Protein 3LHR (pdb70)

Radius of gyration: 17.73 Å; Cα contacts (8 Å, |Δi|>4): 179; chains: 2; bounding box: 35×37×60 Å

Solvent-accessible surface area: 10664 Å² total; per-residue (Å²): 56,50,77,74,23,38,100,74,37,70,113,0,55,135,7,24,33,164,96,14,128,14,24,95,82,0,1,46,60,0,72,94,10,1,79,98,7,0,95,6,127,102,30,73,55,114,86,0,15,41,20,1,3,17,16,14,0,12,56,32,7,70,165,125,58,34,70,104,0,72,96,87,54,17,81,46,0,71,71,0,0,61,20,11,70,91,20,98,88,154,133,151,134,99,64,75,58,66,81,32,53,61,130,0,54,134,20,23,54,179,95,23,123,16,22,97,83,0,1,63,63,0,42,93,7,1,127,78,8,0,89,22,136,82,30,73,62,90,88,0,6,35,24,0,3,14,20,13,0,28,63,31,8,63,153,144,56,37,52,103,0,124,95,74,135,23,130,54,0,79,60,0,2,43,19,10,49,88,64,95,60,140,153,114,172

InterPro domains:
  IPR003309 SCAN domain [PF02023] (48-136)
  IPR003309 SCAN domain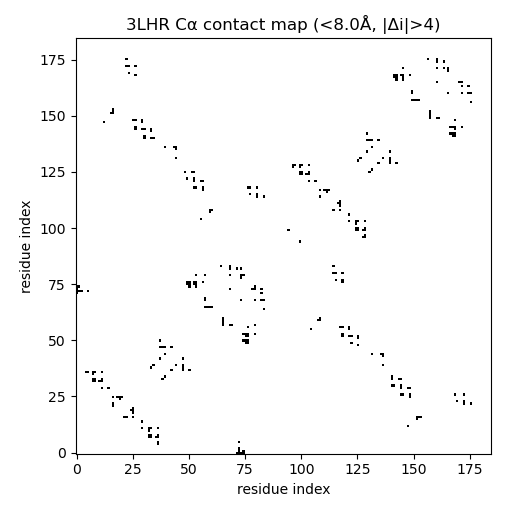 [PS50804] (52-134)
  IPR003309 SCAN domain [SM00431] (48-160)
  IPR003309 SCAN domain [cd07936] (48-130)
  IPR013087 Zinc finger C2H2-type [PF00096] (251-273)
  IPR013087 Zinc finger C2H2-type [PF00096] (281-301)
  IPR013087 Zinc finger C2H2-type [PF00096] (307-329)
  IPR013087 Zinc finger C2H2-type [PF00096] (335-357)
  IPR013087 Zinc finger C2H2-type [PS00028] (253-273)
  IPR013087 Zinc finger C2H2-type [PS00028] (281-301)
  IPR013087 Zinc finger C2H2-type [PS00028] (309-329)
  IPR013087 Zinc finger C2H2-type [PS00028] (337-357)
  IPR013087 Zinc finger C2H2-type [PS50157] (251-278)
  IPR013087 Zinc finger C2H2-type [PS50157] (279-306)
  IPR013087 Zinc finger C2H2-type [PS50157] (307-334)
  IPR013087 Zinc finger C2H2-type [PS50157] (335-362)
  IPR013087 Zinc finger C2H2-type [SM00355] (251-273)
  IPR013087 Zinc finger C2H2-type [SM00355] (279-301)
  IPR013087 Zinc finger C2H2-type [SM00355] (307-329)
  IPR013087 Zinc finger C2H2-type [SM00355] (335-357)

Foldseek 3Di:
DDLVLVVLVVVLVPDDPVVAPDDVVSVVVSVVSLCVNLVPVPDDPVLSVQQVVLVVVLVPDPDPLSVQLSVVPDSGDVRSVVSVVVVVVVVD/DDDQLVVLVCCLVVDDPVPDPDDVVSVVVSVVSVCVNQVPVPDDPVLSVFQVVVVVVLVPDPPVLSVVLVVVVDSGPVSSVVVVVVVVVVVVD

Organism: Homo sapiens (NCBI:txid9606)

GO terms:
  GO:0001228 DNA-binding transcription activator activity, RNA polymerase II-specific (F, IDA)
  GO:0045944 positive regulation of transcription by RNA polymerase II (P, IDA)
  GO:0043565 sequence-specific DNA binding (F, IDA)
  GO:0042802 identical protein binding (F, IPI)
  GO:0005515 protein binding (F, IPI)
  GO:0005654 nucleoplasm (C, IDA)
  GO:0045892 negative regulation of DNA-templated transcription (P, IDA)

Structure (mmCIF, N/CA/C/O backbone):
data_3LHR
#
_entry.id   3LHR
#
_cell.length_a   43.055
_cell.length_b   50.029
_cell.length_c   91.301
_cell.angle_alpha   90.000
_cell.angle_beta   90.000
_cell.angle_gamma   90.000
#
_symmetry.space_group_name_H-M   'P 21 21 21'
#
loop_
_entity.id
_entity.type
_entity.pdbx_description
1 polymer 'Zinc finger protein 24'
2 non-polymer 'MAGNESIUM ION'
3 non-polymer 'CHLORIDE ION'
4 non-polymer 'ETHYL MERCURY ION'
5 non-polymer DI(HYDROXYETHYL)ETHER
6 water water
#
loop_
_atom_site.group_PDB
_atom_site.id
_atom_site.type_symbol
_atom_site.label_atom_id
_atom_site.label_alt_id
_atom_site.label_comp_id
_atom_site.label_asym_id
_atom_site.label_entity_id
_atom_site.label_seq_id
_atom_site.pdbx_PDB_ins_code
_atom_site.Cartn_x
_atom_site.Cartn_y
_atom_site.Cartn_z
_atom_site.occupancy
_atom_site.B_iso_or_equiv
_atom_site.auth_seq_id
_atom_site.auth_comp_id
_atom_site.auth_asym_id
_atom_site.auth_atom_id
_atom_site.pdbx_PDB_model_num
ATOM 1 N N . GLY A 1 1 ? -0.405 33.765 31.423 1.00 46.04 1 GLY A N 1
ATOM 2 C CA . GLY A 1 1 ? -1.809 33.518 31.005 1.00 45.82 1 GLY A CA 1
ATOM 3 C C . GLY A 1 1 ? -2.097 32.036 30.843 1.00 44.88 1 GLY A C 1
ATOM 4 O O . GLY A 1 1 ? -1.455 31.199 31.476 1.00 45.83 1 GLY A O 1
ATOM 5 N N . SER A 1 2 ? -3.101 31.729 30.028 1.00 43.77 2 SER A N 1
ATOM 6 C CA . SER A 1 2 ? -3.598 30.361 29.784 1.00 42.08 2 SER A CA 1
ATOM 7 C C . SER A 1 2 ? -2.510 29.458 29.166 1.00 40.93 2 SER A C 1
ATOM 8 O O . SER A 1 2 ? -1.720 29.912 28.342 1.00 42.38 2 SER A O 1
ATOM 11 N N . PRO A 1 3 ? -2.460 28.189 29.566 1.00 39.22 3 PRO A N 1
ATOM 12 C CA . PRO A 1 3 ? -1.554 27.283 28.908 1.00 37.80 3 PRO A CA 1
ATOM 13 C C . PRO A 1 3 ? -2.067 26.804 27.541 1.00 36.11 3 PRO A C 1
ATOM 14 O O . PRO A 1 3 ? -1.296 26.223 26.773 1.00 33.74 3 PRO A O 1
ATOM 18 N N . ASP A 1 4 ? -3.336 27.065 27.229 1.00 33.68 4 ASP A N 1
ATOM 19 C CA . ASP A 1 4 ? -3.901 26.494 26.011 1.00 34.34 4 ASP A CA 1
ATOM 20 C C . ASP A 1 4 ? -3.386 27.062 24.658 1.00 33.43 4 ASP A C 1
ATOM 21 O O . ASP A 1 4 ? -3.247 26.272 23.681 1.00 35.56 4 ASP A O 1
ATOM 26 N N . PRO A 1 5 ? -3.168 28.407 24.546 1.00 33.22 5 PRO A N 1
ATOM 27 C CA . PRO A 1 5 ? -2.705 28.875 23.188 1.00 32.00 5 PRO A CA 1
ATOM 28 C C . PRO A 1 5 ? -1.407 28.226 22.749 1.00 32.52 5 PRO A C 1
ATOM 29 O O . PRO A 1 5 ? -1.263 27.911 21.589 1.00 33.74 5 PRO A O 1
ATOM 33 N N . GLU A 1 6 ? -0.464 27.998 23.671 1.00 31.17 6 GLU A N 1
ATOM 34 C CA . GLU A 1 6 ? 0.731 27.274 23.309 1.00 30.33 6 GLU A CA 1
ATOM 35 C C . GLU A 1 6 ? 0.423 25.904 22.689 1.00 30.13 6 GLU A C 1
ATOM 36 O O . GLU A 1 6 ? 1.094 25.466 21.752 1.00 29.71 6 GLU A O 1
ATOM 42 N N . ILE A 1 7 ? -0.585 25.206 23.221 1.00 28.79 7 ILE A N 1
ATOM 43 C CA . ILE A 1 7 ? -1.031 23.956 22.599 1.00 27.50 7 ILE A CA 1
ATOM 44 C C . ILE A 1 7 ? -1.416 24.095 21.108 1.00 25.27 7 ILE A C 1
ATOM 45 O O . ILE A 1 7 ? -1.028 23.285 20.298 1.00 23.84 7 ILE A O 1
ATOM 50 N N . PHE A 1 8 ? -2.247 25.062 20.791 1.00 24.11 8 PHE A N 1
ATOM 51 C CA . PHE A 1 8 ? -2.764 25.160 19.458 1.00 23.93 8 PHE A CA 1
ATOM 52 C C . PHE A 1 8 ? -1.657 25.641 18.512 1.00 23.17 8 PHE A C 1
ATOM 53 O O . PHE A 1 8 ? -1.602 25.254 17.338 1.00 22.55 8 PHE A O 1
ATOM 61 N N . ARG A 1 9 ? -0.805 26.516 19.040 1.00 22.09 9 ARG A N 1
ATOM 62 C CA . ARG A 1 9 ? 0.290 26.989 18.219 1.00 21.11 9 ARG A CA 1
ATOM 63 C C . ARG A 1 9 ? 1.180 25.805 17.913 1.00 19.98 9 ARG A C 1
ATOM 64 O O . ARG A 1 9 ? 1.641 25.676 16.772 1.00 18.47 9 ARG A O 1
ATOM 72 N N . GLN A 1 10 ? 1.486 24.957 18.904 1.00 20.65 10 GLN A N 1
ATOM 73 C CA . GLN A 1 10 ? 2.456 23.840 18.654 1.00 22.55 10 GLN A CA 1
ATOM 74 C C . GLN A 1 10 ? 1.813 22.857 17.657 1.00 20.98 10 GLN A C 1
ATOM 75 O O . GLN A 1 10 ? 2.472 22.323 16.777 1.00 20.86 10 GLN A O 1
ATOM 81 N N . ARG A 1 11 ? 0.493 22.687 17.744 1.00 23.03 11 ARG A N 1
ATOM 82 C CA . ARG A 1 11 ? -0.200 21.824 16.782 0.50 19.84 11 ARG A CA 1
ATOM 83 C C . ARG A 1 11 ? -0.122 22.377 15.317 1.00 20.94 11 ARG A C 1
ATOM 84 O O . ARG A 1 11 ? 0.155 21.613 14.350 1.00 20.11 11 ARG A O 1
ATOM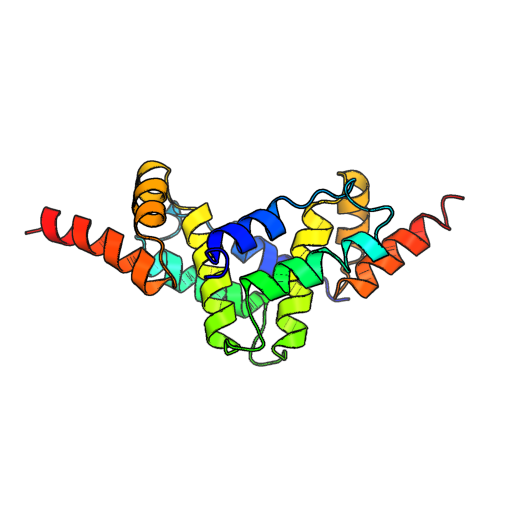 92 N N . PHE A 1 12 ? -0.312 23.686 15.182 1.00 18.08 12 PHE A N 1
ATOM 93 C CA . PHE A 1 12 ? -0.108 24.359 13.893 1.00 20.59 12 PHE A CA 1
ATOM 94 C C . PHE A 1 12 ? 1.318 24.138 13.371 1.00 21.04 12 PHE A C 1
ATOM 95 O O . PHE A 1 12 ? 1.516 23.841 12.203 1.00 23.30 12 PHE A O 1
ATOM 103 N N . ARG A 1 13 ? 2.341 24.351 14.190 1.00 20.31 13 ARG A N 1
ATOM 104 C CA . ARG A 1 13 ? 3.708 24.167 13.771 1.00 21.32 13 ARG A CA 1
ATOM 105 C C . ARG A 1 13 ? 4.191 22.695 13.554 1.00 23.28 13 ARG A C 1
ATOM 106 O O . ARG A 1 13 ? 5.113 22.436 12.730 1.00 24.92 13 ARG A O 1
ATOM 114 N N . GLN A 1 14 ? 3.531 21.738 14.186 1.00 24.27 14 GLN A N 1
ATOM 115 C CA . GLN A 1 14 ? 3.928 20.328 14.158 1.00 24.61 14 GLN A CA 1
ATOM 116 C C . GLN A 1 14 ? 3.185 19.464 13.137 1.00 25.28 14 GLN A C 1
ATOM 117 O O . GLN A 1 14 ? 3.613 18.339 12.817 1.00 24.02 14 GLN A O 1
ATOM 123 N N . PHE A 1 15 ? 2.088 19.995 12.631 1.00 24.90 15 PHE A N 1
ATOM 124 C CA . PHE A 1 15 ? 1.398 19.383 11.541 1.00 26.94 15 PHE A CA 1
ATOM 125 C C . PHE A 1 15 ? 2.375 19.091 10.370 1.00 28.05 15 PHE A C 1
ATOM 126 O O . PHE A 1 15 ? 3.225 19.940 10.006 1.00 28.86 15 PHE A O 1
ATOM 134 N N . GLY A 1 16 ? 2.336 17.850 9.880 1.00 28.17 16 GLY A N 1
ATOM 135 C CA . GLY A 1 16 ? 3.266 17.376 8.855 1.00 28.70 16 GLY A CA 1
ATOM 136 C C . GLY A 1 16 ? 2.573 17.226 7.512 1.00 26.74 16 GLY A C 1
ATOM 137 O O . GLY A 1 16 ? 1.379 16.900 7.451 1.00 27.18 16 GLY A O 1
ATOM 138 N N . TYR A 1 17 ? 3.320 17.470 6.438 1.00 26.79 17 TYR A N 1
ATOM 139 C CA . TYR A 1 17 ? 2.792 17.265 5.076 1.00 28.12 17 TYR A CA 1
ATOM 140 C C . TYR A 1 17 ? 2.187 15.857 4.861 1.00 28.97 17 TYR A C 1
ATOM 141 O O . TYR A 1 17 ? 1.184 15.715 4.127 1.00 27.77 17 TYR A O 1
ATOM 150 N N . GLN A 1 18 ? 2.744 14.839 5.525 1.00 29.69 18 GLN A N 1
ATOM 151 C CA . GLN A 1 18 ? 2.241 13.469 5.302 1.00 34.93 18 GLN A CA 1
ATOM 152 C C . GLN A 1 18 ? 0.951 13.147 6.062 1.00 35.32 18 GLN A C 1
ATOM 153 O O . GLN A 1 18 ? 0.343 12.101 5.821 1.00 34.94 18 GLN A O 1
ATOM 159 N N . ASP A 1 19 ? 0.504 14.096 6.897 1.00 34.96 19 ASP A N 1
ATOM 160 C CA . ASP A 1 19 ? -0.728 13.956 7.664 1.00 33.96 19 ASP A CA 1
ATOM 161 C C . ASP A 1 19 ? -1.978 14.271 6.884 1.00 34.37 19 ASP A C 1
ATOM 162 O O . ASP A 1 19 ? -3.082 14.074 7.420 1.00 35.52 19 ASP A O 1
ATOM 167 N N . SER A 1 20 ? -1.829 14.749 5.643 1.00 32.02 20 SER A N 1
ATOM 168 C CA . SER A 1 20 ? -2.934 15.071 4.733 1.00 31.66 20 SER A CA 1
ATOM 169 C C . SER A 1 20 ? -2.762 14.259 3.480 1.00 30.93 20 SER A C 1
ATOM 170 O O . SER A 1 20 ? -1.623 13.841 3.179 1.00 29.60 20 SER A O 1
ATOM 173 N N . PRO A 1 21 ? -3.871 14.025 2.744 1.00 31.48 21 PRO A N 1
ATOM 174 C CA . PRO A 1 21 ? -3.656 13.161 1.594 1.00 31.34 21 PRO A CA 1
ATOM 175 C C . PRO A 1 21 ? -3.087 13.977 0.414 1.00 31.09 21 PRO A C 1
ATOM 176 O O . PRO A 1 21 ? -2.808 13.415 -0.625 1.00 31.23 21 PRO A O 1
ATOM 180 N N . GLY A 1 22 ? -2.802 15.265 0.617 1.00 27.81 22 GLY A N 1
ATOM 181 C CA . GLY A 1 22 ? -2.449 16.117 -0.562 1.00 25.55 22 GLY A CA 1
ATOM 182 C C . GLY A 1 22 ? -2.398 17.583 -0.163 1.00 23.79 22 GLY A C 1
ATOM 183 O O . GLY A 1 22 ? -2.758 17.940 0.979 1.00 23.09 22 GLY A O 1
ATOM 184 N N . PRO A 1 23 ? -1.876 18.413 -1.072 1.00 24.02 23 PRO A N 1
ATOM 185 C CA . PRO A 1 23 ? -1.545 19.807 -0.749 1.00 22.43 23 PRO A CA 1
ATOM 186 C C . PRO A 1 23 ? -2.751 20.647 -0.438 1.00 21.80 23 PRO A C 1
ATOM 187 O O . PRO A 1 23 ? -2.686 21.413 0.495 1.00 21.40 23 PRO A O 1
ATOM 191 N N . ARG A 1 24 ? -3.852 20.514 -1.198 1.00 21.49 24 ARG A N 1
ATOM 192 C CA . ARG A 1 24 ? -5.069 21.265 -0.917 1.00 21.69 24 ARG A CA 1
ATOM 193 C C . ARG A 1 24 ? -5.600 20.992 0.501 1.00 21.85 24 ARG A C 1
ATOM 194 O O . ARG A 1 24 ? -5.945 21.924 1.227 1.00 18.81 24 ARG A O 1
ATOM 202 N N . GLU A 1 25 ? -5.558 19.723 0.894 1.00 20.37 25 GLU A N 1
ATOM 203 C CA . GLU A 1 25 ? -6.101 19.332 2.195 1.00 22.63 25 GLU A CA 1
ATOM 204 C C . GLU A 1 25 ? -5.101 19.802 3.261 1.00 20.41 25 GLU A C 1
ATOM 205 O O . GLU A 1 25 ? -5.529 20.231 4.364 1.00 22.51 25 GLU A O 1
ATOM 211 N N . ALA A 1 26 ? -3.817 19.702 2.955 1.00 18.93 26 ALA A N 1
ATOM 212 C CA . ALA A 1 26 ? -2.795 20.188 3.935 1.00 20.21 26 ALA A CA 1
ATOM 213 C C . ALA A 1 26 ? -2.995 21.647 4.261 1.00 19.85 26 ALA A C 1
ATOM 214 O O . ALA A 1 26 ? -2.921 22.054 5.452 1.00 19.15 26 ALA A O 1
ATOM 216 N N . VAL A 1 27 ? -3.161 22.493 3.228 1.00 20.05 27 VAL A N 1
ATOM 217 C CA . VAL A 1 27 ? -3.326 23.913 3.476 1.00 19.38 27 VAL A CA 1
ATOM 218 C C . VAL A 1 27 ? -4.680 24.229 4.178 1.00 19.33 27 VAL A C 1
ATOM 219 O O . VAL A 1 27 ? -4.758 25.121 5.072 1.00 18.54 27 VAL A O 1
ATOM 223 N N . SER A 1 28 ? -5.722 23.490 3.790 1.00 20.27 28 SER A N 1
ATOM 224 C CA . SER A 1 28 ? -7.039 23.565 4.464 1.00 21.18 28 SER A CA 1
ATOM 225 C C . SER A 1 28 ? -6.911 23.284 5.957 1.00 20.93 28 SER A C 1
ATOM 226 O O . SER A 1 28 ? -7.441 24.023 6.797 1.00 17.85 28 SER A O 1
ATOM 229 N N . GLN A 1 29 ? -6.179 22.225 6.280 1.00 21.79 29 GLN A N 1
ATOM 230 C CA . GLN A 1 29 ? -6.041 21.862 7.708 1.00 21.34 29 GLN A CA 1
ATOM 231 C C . GLN A 1 29 ? -5.202 22.958 8.394 1.00 20.51 29 GLN A C 1
ATOM 232 O O . GLN A 1 29 ? -5.527 23.391 9.510 1.00 21.11 29 GLN A O 1
ATOM 238 N N . LEU A 1 30 ? -4.114 23.390 7.763 1.00 20.35 30 LEU A N 1
ATOM 239 C CA . LEU A 1 30 ? -3.302 24.525 8.337 1.00 19.81 30 LEU A CA 1
ATOM 240 C C . LEU A 1 30 ? -4.149 25.765 8.666 1.00 20.37 30 LEU A C 1
ATOM 241 O O . LEU A 1 30 ? -3.949 26.352 9.720 1.00 19.35 30 LEU A O 1
ATOM 246 N N . ARG A 1 31 ? -5.043 26.192 7.756 1.00 19.07 31 ARG A N 1
ATOM 247 C CA . ARG A 1 31 ? -5.920 27.319 7.995 1.00 21.48 31 ARG A CA 1
ATOM 248 C C . ARG A 1 31 ? -6.689 27.106 9.310 1.00 22.29 31 ARG A C 1
ATOM 249 O O . ARG A 1 31 ? -6.819 28.014 10.094 1.00 22.46 31 ARG A O 1
ATOM 257 N N . GLU A 1 32 ? -7.180 25.888 9.502 1.00 25.56 32 GLU A N 1
ATOM 258 C CA . GLU A 1 32 ? -8.054 25.620 10.690 1.00 25.66 32 GLU A CA 1
ATOM 259 C C . GLU A 1 32 ? -7.237 25.651 11.959 1.00 23.88 32 GLU A C 1
ATOM 260 O O . GLU A 1 32 ? -7.667 26.175 12.981 1.00 24.32 32 GLU A O 1
ATOM 266 N N . LEU A 1 33 ? -6.051 25.065 11.906 1.00 21.85 33 LEU A N 1
ATOM 267 C CA . LEU A 1 33 ? -5.177 25.059 13.118 1.00 23.30 33 LEU A CA 1
ATOM 268 C C . LEU A 1 33 ? -4.697 26.464 13.381 1.00 23.06 33 LEU A C 1
ATOM 269 O O . LEU A 1 33 ? -4.550 26.886 14.549 1.00 23.74 33 LEU A O 1
ATOM 274 N N . CYS A 1 34 ? -4.368 27.183 12.296 1.00 20.86 34 CYS A N 1
ATOM 275 C CA . CYS A 1 34 ? -3.994 28.577 12.463 1.00 22.87 34 CYS A CA 1
ATOM 276 C C . CYS A 1 34 ? -5.113 29.360 13.180 1.00 22.41 34 CYS A C 1
ATOM 277 O O . CYS A 1 34 ? -4.851 30.109 14.130 1.00 23.61 34 CYS A O 1
ATOM 280 N N . ARG A 1 35 ? -6.341 29.228 12.702 1.00 22.09 35 ARG A N 1
ATOM 281 C CA . ARG A 1 35 ? -7.449 29.923 13.343 1.00 25.45 35 ARG A CA 1
ATOM 282 C C . ARG A 1 35 ? -7.638 29.516 14.829 1.00 24.41 35 ARG A C 1
ATOM 283 O O . ARG A 1 35 ? -8.002 30.310 15.586 1.00 25.71 35 ARG A O 1
ATOM 291 N N . LEU A 1 36 ? -7.378 28.279 15.187 1.00 25.25 36 LEU A N 1
ATOM 292 C CA . LEU A 1 36 ? -7.522 27.793 16.606 1.00 25.02 36 LEU A CA 1
ATOM 293 C C . LEU A 1 36 ? -6.523 28.467 17.552 1.00 25.70 36 LEU A C 1
ATOM 294 O O . LEU A 1 36 ? -6.769 28.597 18.769 1.00 25.06 36 LEU A O 1
ATOM 299 N N . TRP A 1 37 ? -5.349 28.816 17.014 1.00 22.05 37 TRP A N 1
ATOM 300 C CA . TRP A 1 37 ? -4.299 29.485 17.715 1.00 22.90 37 TRP A CA 1
ATOM 301 C C . TRP A 1 37 ? -4.558 30.963 17.753 1.00 23.55 37 TRP A C 1
ATOM 302 O O . TRP A 1 37 ? -4.609 31.568 18.896 1.00 22.89 37 TRP A O 1
ATOM 313 N N . LEU A 1 38 ? -4.726 31.601 16.565 1.00 23.77 38 LEU A N 1
ATOM 314 C CA . LEU A 1 38 ? -4.704 33.053 16.492 1.00 24.16 38 LEU A CA 1
ATOM 315 C C . LEU A 1 38 ? -6.093 33.671 16.855 1.00 28.01 38 LEU A C 1
ATOM 316 O O . LEU A 1 38 ? -6.166 34.855 17.206 1.00 27.37 38 LEU A O 1
ATOM 321 N N . ARG A 1 39 ? -7.129 32.819 16.808 1.00 29.11 39 ARG A N 1
ATOM 322 C CA . ARG A 1 39 ? -8.511 33.146 17.195 1.00 31.82 39 ARG A CA 1
ATOM 323 C C . ARG A 1 39 ? -8.995 34.504 16.678 1.00 32.76 39 ARG A C 1
ATOM 324 O O . ARG A 1 39 ? -9.227 35.429 17.485 1.00 34.05 39 ARG A O 1
ATOM 332 N N . PRO A 1 40 ? -9.106 34.654 15.335 1.00 32.94 40 PRO A N 1
ATOM 333 C CA . PRO A 1 40 ? -9.466 35.926 14.745 1.00 35.26 40 PRO A CA 1
ATOM 334 C C . PRO A 1 40 ? -10.892 36.392 15.113 1.00 36.88 40 PRO A C 1
ATOM 335 O O . PRO A 1 40 ? -11.146 37.590 15.105 1.00 37.53 40 PRO A O 1
ATOM 339 N N . GLU A 1 41 ? -11.774 35.464 15.484 1.00 39.23 41 GLU A N 1
ATOM 340 C CA . GLU A 1 41 ? -13.161 35.811 15.925 1.00 41.28 41 GLU A CA 1
ATOM 341 C C . GLU A 1 41 ? -13.146 36.622 17.242 1.00 41.70 41 GLU A C 1
ATOM 342 O O . GLU A 1 41 ? -14.104 37.349 17.562 1.00 42.29 41 GLU A O 1
ATOM 348 N N . THR A 1 42 ? -12.091 36.443 18.032 1.00 41.36 42 THR A N 1
ATOM 349 C CA . THR A 1 42 ? -11.974 37.148 19.314 1.00 41.85 42 THR A CA 1
ATOM 350 C C . THR A 1 42 ? -10.804 38.134 19.437 1.00 39.97 42 THR A C 1
ATOM 351 O O . THR A 1 42 ? -10.792 38.964 20.354 1.00 40.40 42 THR A O 1
ATOM 355 N N . HIS A 1 43 ? -9.827 38.086 18.532 1.00 37.86 43 HIS A N 1
ATOM 356 C CA . HIS A 1 43 ? -8.708 39.010 18.598 1.00 36.12 43 HIS A CA 1
ATOM 357 C C . HIS A 1 43 ? -8.749 39.992 17.514 1.00 37.09 43 HIS A C 1
ATOM 358 O O . HIS A 1 43 ? -9.158 39.642 16.390 1.00 38.75 43 HIS A O 1
ATOM 365 N N . THR A 1 44 ? -8.215 41.187 17.787 1.00 36.08 44 THR A N 1
ATOM 366 C CA . THR A 1 44 ? -8.056 42.222 16.769 1.00 35.47 44 THR A CA 1
ATOM 367 C C . THR A 1 44 ? -6.824 41.936 15.905 1.00 36.69 44 THR A C 1
ATOM 368 O O . THR A 1 44 ? -6.046 41.045 16.243 1.00 34.97 44 THR A O 1
ATOM 372 N N . LYS A 1 45 ? -6.658 42.672 14.803 1.00 34.77 45 LYS A N 1
ATOM 373 C CA . LYS A 1 45 ? -5.474 42.600 13.968 1.00 35.14 45 LYS A CA 1
ATOM 374 C C . LYS A 1 45 ? -4.191 42.790 14.776 1.00 35.69 45 LYS A C 1
ATOM 375 O O . LYS A 1 45 ? -3.174 42.056 14.606 1.00 32.79 45 LYS A O 1
ATOM 381 N N . GLU A 1 46 ? -4.240 43.800 15.633 1.00 34.86 46 GLU A N 1
ATOM 382 C CA . GLU A 1 46 ? -3.110 44.180 16.462 1.00 35.12 46 GLU A CA 1
ATOM 383 C C . GLU A 1 46 ? -2.755 43.051 17.463 1.00 33.72 46 GLU A C 1
ATOM 384 O O . GLU A 1 46 ? -1.599 42.710 17.655 1.00 31.98 46 GLU A O 1
ATOM 390 N N . GLN A 1 47 ? -3.771 42.464 18.082 1.00 32.10 47 GLN A N 1
ATOM 391 C CA . GLN A 1 47 ? -3.583 41.343 18.986 1.00 32.73 47 GLN A CA 1
ATOM 392 C C . GLN A 1 47 ? -2.994 40.089 18.297 1.00 30.05 47 GLN A C 1
ATOM 393 O O . GLN A 1 47 ? -2.146 39.397 18.873 1.00 28.31 47 GLN A O 1
ATOM 399 N N . ILE A 1 48 ? -3.461 39.812 17.084 1.00 28.97 48 ILE A N 1
ATOM 400 C CA . ILE A 1 48 ? -2.931 38.678 16.236 1.00 26.77 48 ILE A CA 1
ATOM 401 C C . ILE A 1 48 ? -1.419 38.887 15.948 1.00 26.86 48 ILE A C 1
ATOM 402 O O . ILE A 1 48 ? -0.574 37.992 16.093 1.00 25.14 48 ILE A O 1
ATOM 407 N N . LEU A 1 49 ? -1.077 40.070 15.522 1.00 25.34 49 LEU A N 1
ATOM 408 C CA . LEU A 1 49 ? 0.343 40.350 15.283 1.00 26.24 49 LEU A CA 1
ATOM 409 C C . LEU A 1 49 ? 1.227 40.276 16.538 1.00 24.73 49 LEU A C 1
ATOM 410 O O . LEU A 1 49 ? 2.412 39.897 16.449 1.00 22.24 49 LEU A O 1
ATOM 415 N N . GLU A 1 50 ? 0.690 40.668 17.684 1.00 24.31 50 GLU A N 1
ATOM 416 C CA . GLU A 1 50 ? 1.443 40.459 18.940 1.00 24.09 50 GLU A CA 1
ATOM 417 C C . GLU A 1 50 ? 1.695 38.957 19.178 1.00 22.46 50 GLU A C 1
ATOM 418 O O . GLU A 1 50 ? 2.764 38.605 19.691 1.00 23.05 50 GLU A O 1
ATOM 424 N N . LEU A 1 51 ? 0.749 38.086 18.817 1.00 21.31 51 LEU A N 1
ATOM 425 C CA . LEU A 1 51 ? 0.972 36.650 19.026 1.00 20.49 51 LEU A CA 1
ATOM 426 C C . LEU A 1 51 ? 2.021 36.149 18.047 1.00 21.12 51 LEU A C 1
ATOM 427 O O . LEU A 1 51 ? 2.857 35.318 18.420 1.00 19.54 51 LEU A O 1
ATOM 432 N N . VAL A 1 52 ? 2.005 36.680 16.812 1.00 19.62 52 VAL A N 1
ATOM 433 C CA . VAL A 1 52 ? 3.106 36.308 15.843 1.00 19.70 52 VAL A CA 1
ATOM 434 C C . VAL A 1 52 ? 4.509 36.761 16.297 1.00 19.46 52 VAL A C 1
ATOM 435 O O . VAL A 1 52 ? 5.496 36.008 16.203 1.00 18.77 52 VAL A O 1
ATOM 439 N N . VAL A 1 53 ? 4.601 37.988 16.777 1.00 18.03 53 VAL A N 1
ATOM 440 C CA . VAL A 1 53 ? 5.852 38.517 17.381 1.00 18.58 53 VAL A CA 1
ATOM 441 C C . VAL A 1 53 ? 6.311 37.696 18.611 1.00 18.37 53 VAL A C 1
ATOM 442 O O . VAL A 1 53 ? 7.482 37.286 18.722 1.00 18.12 53 VAL A O 1
ATOM 446 N N . LEU A 1 54 ? 5.356 37.366 19.455 1.00 20.10 54 LEU A N 1
ATOM 447 C CA . LEU A 1 54 ? 5.655 36.630 20.682 1.00 20.32 54 LEU A CA 1
ATOM 448 C C . LEU A 1 54 ? 6.279 35.277 20.319 1.00 19.29 54 LEU A C 1
ATOM 449 O O . LEU A 1 54 ? 7.320 34.885 20.855 1.00 18.57 54 LEU A O 1
ATOM 454 N N . GLU A 1 55 ? 5.658 34.567 19.369 1.00 19.67 55 GLU A N 1
ATOM 455 C CA . GLU A 1 55 ? 6.186 33.270 18.975 1.00 20.49 55 GLU A CA 1
ATOM 456 C C . GLU A 1 55 ? 7.651 33.382 18.506 1.00 20.11 55 GLU A C 1
ATOM 457 O O . GLU A 1 55 ? 8.505 32.515 18.861 1.00 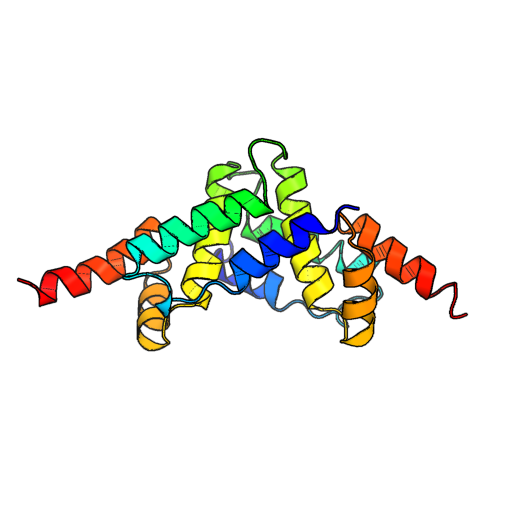20.49 55 GLU A O 1
ATOM 463 N N . GLN A 1 56 ? 7.958 34.424 17.729 1.00 21.03 56 GLN A N 1
ATOM 464 C CA . GLN A 1 56 ? 9.323 34.538 17.194 1.00 19.52 56 GLN A CA 1
ATOM 465 C C . GLN A 1 56 ? 10.281 34.941 18.324 1.00 20.05 56 GLN A C 1
ATOM 466 O O . GLN A 1 56 ? 11.383 34.419 18.425 1.00 20.60 56 GLN A O 1
ATOM 472 N N . PHE A 1 57 ? 9.822 35.804 19.211 1.00 20.50 57 PHE A N 1
ATOM 473 C CA . PHE A 1 57 ? 10.688 36.212 20.343 1.00 20.59 57 PHE A CA 1
ATOM 474 C C . PHE A 1 57 ? 11.078 34.988 21.175 1.00 21.93 57 PHE A C 1
ATOM 475 O O . PHE A 1 57 ? 12.249 34.855 21.534 1.00 20.98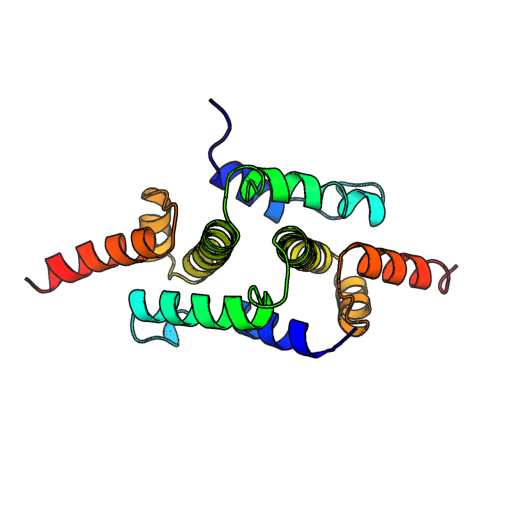 57 PHE A O 1
ATOM 483 N N . VAL A 1 58 ? 10.117 34.101 21.494 1.00 21.08 58 VAL A N 1
ATOM 484 C CA . VAL A 1 58 ? 10.423 32.949 22.313 1.00 22.13 58 VAL A CA 1
ATOM 485 C C . VAL A 1 58 ? 11.308 31.996 21.511 1.00 24.42 58 VAL A C 1
ATOM 486 O O . VAL A 1 58 ? 12.266 31.391 22.041 1.00 22.51 58 VAL A O 1
ATOM 490 N N . ALA A 1 59 ? 11.051 31.908 20.205 1.00 23.34 59 ALA A N 1
ATOM 491 C CA . ALA A 1 59 ? 11.855 31.035 19.381 1.00 23.68 59 ALA A CA 1
ATOM 492 C C . ALA A 1 59 ? 13.330 31.418 19.357 1.00 24.56 59 ALA A C 1
ATOM 493 O O . ALA A 1 59 ? 14.170 30.533 19.170 1.00 23.94 59 ALA A O 1
ATOM 495 N N . ILE A 1 60 ? 13.661 32.699 19.524 1.00 23.36 60 ILE A N 1
ATOM 496 C CA . ILE A 1 60 ? 15.054 33.095 19.476 1.00 24.30 60 ILE A CA 1
ATOM 497 C C . ILE A 1 60 ? 15.801 33.118 20.830 1.00 23.41 60 ILE A C 1
ATOM 498 O O . ILE A 1 60 ? 16.988 33.397 20.867 1.00 21.99 60 ILE A O 1
ATOM 503 N N . LEU A 1 61 ? 15.098 32.832 21.916 1.00 23.93 61 LEU A N 1
ATOM 504 C CA . LEU A 1 61 ? 15.762 32.795 23.215 1.00 22.87 61 LEU A CA 1
ATOM 505 C C . LEU A 1 61 ? 16.703 31.614 23.272 1.00 25.58 61 LEU A C 1
ATOM 506 O O . LEU A 1 61 ? 16.392 30.557 22.714 1.00 23.31 61 LEU A O 1
ATOM 511 N N . PRO A 1 62 ? 17.841 31.798 23.954 1.00 26.56 62 PRO A N 1
ATOM 512 C CA . PRO A 1 62 ? 18.591 30.597 24.282 1.00 28.35 62 PRO A CA 1
ATOM 513 C C . PRO A 1 62 ? 17.786 29.558 25.097 1.00 28.45 62 PRO A C 1
ATOM 514 O O . PRO A 1 62 ? 16.799 29.895 25.804 1.00 25.15 62 PRO A O 1
ATOM 518 N N . LYS A 1 63 ? 18.227 28.289 24.985 1.00 29.05 63 LYS A N 1
ATOM 519 C CA . LYS A 1 63 ? 17.478 27.100 25.404 1.00 29.43 63 LYS A CA 1
ATOM 520 C C . LYS A 1 63 ? 16.794 27.163 26.788 1.00 28.61 63 LYS A C 1
ATOM 521 O O . LYS A 1 63 ? 15.574 26.931 26.901 1.00 28.88 63 LYS A O 1
ATOM 527 N N . GLU A 1 64 ? 17.545 27.464 27.847 1.00 28.43 64 GLU A N 1
ATOM 528 C CA . GLU A 1 64 ? 16.897 27.481 29.165 1.00 27.97 64 GLU A CA 1
ATOM 529 C C . GLU A 1 64 ? 15.964 28.677 29.389 1.00 26.48 64 GLU A C 1
ATOM 530 O O . GLU A 1 64 ? 14.955 28.550 30.065 1.00 26.25 64 GLU A O 1
ATOM 536 N N . LEU A 1 65 ? 16.339 29.865 28.899 1.00 26.02 65 LEU A N 1
ATOM 537 C CA . LEU A 1 65 ? 15.446 31.034 28.994 1.00 23.97 65 LEU A CA 1
ATOM 538 C C . LEU A 1 65 ? 14.175 30.733 28.211 1.00 24.22 65 LEU A C 1
ATOM 539 O O . LEU A 1 65 ? 13.031 31.084 28.634 1.00 24.51 65 LEU A O 1
ATOM 544 N N . GLN A 1 66 ? 14.340 30.069 27.066 1.00 23.66 66 GLN A N 1
ATOM 545 C CA . GLN A 1 66 ? 13.194 29.716 26.266 1.00 25.13 66 GLN A CA 1
ATOM 546 C C . GLN A 1 66 ? 12.217 28.837 27.072 1.00 25.46 66 GLN A C 1
ATOM 547 O O . GLN A 1 66 ? 10.963 29.099 27.123 1.00 24.91 66 GLN A O 1
ATOM 553 N N . THR A 1 67 ? 12.765 27.796 27.709 1.00 25.38 67 THR A N 1
ATOM 554 C CA . THR A 1 67 ? 11.914 26.929 28.565 1.00 27.24 67 THR A CA 1
ATOM 555 C C . THR A 1 67 ? 11.279 27.699 29.704 1.00 24.38 67 THR A C 1
ATOM 556 O O . THR A 1 67 ? 10.086 27.601 29.966 1.00 24.70 67 THR A O 1
ATOM 560 N N . TRP A 1 68 ? 12.084 28.532 30.339 1.00 24.15 68 TRP A N 1
ATOM 561 C CA . TRP A 1 68 ? 11.591 29.390 31.486 1.00 23.48 68 TRP A CA 1
ATOM 562 C C . TRP A 1 68 ? 10.349 30.217 31.069 1.00 23.81 68 TRP A C 1
ATOM 563 O O . TRP A 1 68 ? 9.271 30.163 31.698 1.00 22.56 68 TRP A O 1
ATOM 574 N N . VAL A 1 69 ? 10.494 30.951 29.953 1.00 22.73 69 VAL A N 1
ATOM 575 C CA . VAL A 1 69 ? 9.447 31.888 29.469 1.00 22.05 69 VAL A CA 1
ATOM 576 C C . VAL A 1 69 ? 8.261 31.073 29.041 1.00 25.32 69 VAL A C 1
ATOM 577 O O . VAL A 1 69 ? 7.122 31.407 29.345 1.00 23.85 69 VAL A O 1
ATOM 581 N N . ARG A 1 70 ? 8.522 29.997 28.281 1.00 27.33 70 ARG A N 1
ATOM 582 C CA . ARG A 1 70 ? 7.416 29.129 27.846 1.00 32.34 70 ARG A CA 1
ATOM 583 C C . ARG A 1 70 ? 6.531 28.726 28.977 1.00 32.56 70 ARG A C 1
ATOM 584 O O . ARG A 1 70 ? 5.317 28.884 28.883 1.00 35.20 70 ARG A O 1
ATOM 592 N N . ASP A 1 71 ? 7.154 28.302 30.060 1.00 33.90 71 ASP A N 1
ATOM 593 C CA . ASP A 1 71 ? 6.461 27.769 31.243 1.00 36.14 71 ASP A CA 1
ATOM 594 C C . ASP A 1 71 ? 5.679 28.802 32.015 1.00 35.99 71 ASP A C 1
ATOM 595 O O . ASP A 1 71 ? 4.851 28.433 32.822 1.00 37.75 71 ASP A O 1
ATOM 600 N N . HIS A 1 72 ? 5.920 30.089 31.754 1.00 35.12 72 HIS A N 1
ATOM 601 C CA . HIS A 1 72 ? 5.123 31.185 32.318 1.00 33.51 72 HIS A CA 1
ATOM 602 C C . HIS A 1 72 ? 3.984 31.614 31.410 1.00 33.85 72 HIS A C 1
ATOM 603 O O . HIS A 1 72 ? 3.223 32.521 31.756 1.00 32.66 72 HIS A O 1
ATOM 610 N N . HIS A 1 73 ? 3.867 30.981 30.241 1.00 33.82 73 HIS A N 1
ATOM 611 C CA . HIS A 1 73 ? 2.731 31.268 29.286 1.00 33.75 73 HIS A CA 1
ATOM 612 C C . HIS A 1 73 ? 2.343 32.707 29.106 1.00 33.10 73 HIS A C 1
ATOM 613 O O . HIS A 1 73 ? 1.150 33.044 29.264 1.00 33.53 73 HIS A O 1
ATOM 620 N N . PRO A 1 74 ? 3.321 33.583 28.753 1.00 30.70 74 PRO A N 1
ATOM 621 C CA . PRO A 1 74 ? 2.992 34.957 28.426 1.00 31.10 74 PRO A CA 1
ATOM 622 C C . PRO A 1 74 ? 2.001 35.070 27.254 1.00 30.19 74 PRO A C 1
ATOM 623 O O . PRO A 1 74 ? 1.936 34.207 26.351 1.00 28.69 74 PRO A O 1
ATOM 627 N N . GLU A 1 75 ? 1.175 36.092 27.298 1.00 30.59 75 GLU A N 1
ATOM 628 C CA . GLU A 1 75 ? 0.120 36.230 26.296 1.00 32.32 75 GLU A CA 1
ATOM 629 C C . GLU A 1 75 ? 0.542 37.205 25.187 1.00 31.99 75 GLU A C 1
ATOM 630 O O . GLU A 1 75 ? -0.105 37.325 24.129 1.00 32.75 75 GLU A O 1
ATOM 636 N N . ASN A 1 76 ? 1.623 37.933 25.434 1.00 30.57 76 ASN A N 1
ATOM 637 C CA . ASN A 1 76 ? 2.161 38.858 24.465 1.00 29.86 76 ASN A CA 1
ATOM 638 C C . ASN A 1 76 ? 3.622 39.084 24.759 1.00 29.70 76 ASN A C 1
ATOM 639 O O . ASN A 1 76 ? 4.156 38.531 25.768 1.00 29.72 76 ASN A O 1
ATOM 644 N N . GLY A 1 77 ? 4.254 39.911 23.937 1.00 27.98 77 GLY A N 1
ATOM 645 C CA . GLY A 1 77 ? 5.685 40.171 23.987 1.00 28.13 77 GLY A CA 1
ATOM 646 C C . GLY A 1 77 ? 6.100 40.931 25.236 1.00 27.68 77 GLY A C 1
ATOM 647 O O . GLY A 1 77 ? 7.112 40.621 25.865 1.00 25.69 77 GLY A O 1
ATOM 648 N N . GLU A 1 78 ? 5.279 41.892 25.611 1.00 27.41 78 GLU A N 1
ATOM 649 C CA . GLU A 1 78 ? 5.491 42.682 26.826 1.00 28.27 78 GLU A CA 1
ATOM 650 C C . GLU A 1 78 ? 5.562 41.789 28.051 1.00 27.25 78 GLU A C 1
ATOM 651 O O . GLU A 1 78 ? 6.425 41.918 28.919 1.00 27.33 78 GLU A O 1
ATOM 657 N N . GLU A 1 79 ? 4.619 40.901 28.141 1.00 25.83 79 GLU A N 1
ATOM 658 C CA . GLU A 1 79 ? 4.599 39.925 29.213 1.00 26.96 79 GLU A CA 1
ATOM 659 C C . GLU A 1 79 ? 5.843 39.014 29.248 1.00 25.54 79 GLU A C 1
ATOM 660 O O . GLU A 1 79 ? 6.384 38.772 30.311 1.00 22.76 79 GLU A O 1
ATOM 666 N N . ALA A 1 80 ? 6.257 38.512 28.096 1.00 22.71 80 ALA A N 1
ATOM 667 C CA . ALA A 1 80 ? 7.522 37.714 27.966 1.00 22.80 80 ALA A CA 1
ATOM 668 C C . ALA A 1 80 ? 8.726 38.512 28.468 1.00 22.70 80 ALA A C 1
ATOM 669 O O . ALA A 1 80 ? 9.552 37.989 29.262 1.00 22.12 80 ALA A O 1
ATOM 671 N N . VAL A 1 81 ? 8.796 39.801 28.162 1.00 23.03 81 VAL A N 1
ATOM 672 C CA . VAL A 1 81 ? 9.966 40.612 28.558 1.00 24.94 81 VAL A CA 1
ATOM 673 C C . VAL A 1 81 ? 10.037 40.756 30.099 1.00 26.32 81 VAL A C 1
ATOM 674 O O . VAL A 1 81 ? 11.141 40.627 30.719 1.00 27.53 81 VAL A O 1
ATOM 678 N N . THR A 1 82 ? 8.866 40.993 30.687 1.00 24.88 82 THR A N 1
ATOM 679 C CA . THR A 1 82 ? 8.705 41.139 32.131 1.00 25.98 82 THR A CA 1
ATOM 680 C C . THR A 1 82 ? 9.127 39.826 32.814 1.00 26.81 82 THR A C 1
ATOM 681 O O . THR A 1 82 ? 9.794 39.860 33.812 1.00 25.32 82 THR A O 1
ATOM 685 N N . VAL A 1 83 ? 8.790 38.680 32.189 1.00 26.62 83 VAL A N 1
ATOM 686 C CA . VAL A 1 83 ? 9.182 37.368 32.724 1.00 25.80 83 VAL A CA 1
ATOM 687 C C . VAL A 1 83 ? 10.688 37.331 32.841 1.00 25.74 83 VAL A C 1
ATOM 688 O O . VAL A 1 83 ? 11.218 36.934 33.900 1.00 27.57 83 VAL A O 1
ATOM 692 N N . LEU A 1 84 ? 11.396 37.765 31.796 1.00 25.43 84 LEU A N 1
ATOM 693 C CA . LEU A 1 84 ? 12.857 37.747 31.773 1.00 25.51 84 LEU A CA 1
ATOM 694 C C . LEU A 1 84 ? 13.429 38.783 32.739 1.00 28.02 84 LEU A C 1
ATOM 695 O O . LEU A 1 84 ? 14.426 38.504 33.456 1.00 24.38 84 LEU A O 1
ATOM 700 N N . GLU A 1 85 ? 12.852 39.996 32.708 1.00 27.81 85 GLU A N 1
ATOM 701 C CA . GLU A 1 85 ? 13.185 40.995 33.745 1.00 29.31 85 GLU A CA 1
ATOM 702 C C . GLU A 1 85 ? 12.938 40.517 35.191 1.00 28.98 85 GLU A C 1
ATOM 703 O O . GLU A 1 85 ? 13.805 40.726 36.040 1.00 32.38 85 GLU A O 1
ATOM 709 N N . ASP A 1 86 ? 11.835 39.829 35.472 1.00 29.02 86 ASP A N 1
ATOM 710 C CA . ASP A 1 86 ? 11.629 39.273 36.827 1.00 30.44 86 ASP A CA 1
ATOM 711 C C . ASP A 1 86 ? 12.725 38.201 37.183 1.00 30.22 86 ASP A C 1
ATOM 712 O O . ASP A 1 86 ? 13.313 38.179 38.277 1.00 30.50 86 ASP A O 1
ATOM 717 N N . LEU A 1 87 ? 13.042 37.348 36.244 1.00 29.92 87 LEU A N 1
ATOM 718 C CA . LEU A 1 87 ? 14.130 36.398 36.468 1.00 30.47 87 LEU A CA 1
ATOM 719 C C . LEU A 1 87 ? 15.513 37.030 36.697 1.00 31.75 87 LEU A C 1
ATOM 720 O O . LEU A 1 87 ? 16.288 36.629 37.629 1.00 32.90 87 LEU A O 1
ATOM 725 N N . GLU A 1 88 ? 15.892 37.958 35.829 1.00 32.88 88 GLU A N 1
ATOM 726 C CA . GLU A 1 88 ? 17.120 38.712 35.988 1.00 35.63 88 GLU A CA 1
ATOM 727 C C . GLU A 1 88 ? 17.205 39.224 37.456 1.00 36.55 88 GLU A C 1
ATOM 728 O O . GLU A 1 88 ? 18.227 39.072 38.117 1.00 33.78 88 GLU A O 1
ATOM 734 N N . SER A 1 89 ? 16.098 39.791 37.941 1.00 36.96 89 SER A N 1
ATOM 735 C CA A SER A 1 89 ? 16.104 40.360 39.278 0.50 37.85 89 SER A CA 1
ATOM 736 C CA B SER A 1 89 ? 16.010 40.357 39.291 0.50 38.20 89 SER A CA 1
ATOM 737 C C . SER A 1 89 ? 16.205 39.293 40.384 1.00 38.68 89 SER A C 1
ATOM 738 O O . SER A 1 89 ? 16.884 39.514 41.382 1.00 38.55 89 SER A O 1
ATOM 743 N N . GLU A 1 90 ? 15.579 38.132 40.199 1.00 39.17 90 GLU A N 1
ATOM 744 C CA . GLU A 1 90 ? 15.748 37.010 41.140 1.00 40.52 90 GLU A CA 1
ATOM 745 C C . GLU A 1 90 ? 17.144 36.340 41.115 1.00 40.43 90 GLU A C 1
ATOM 746 O O . GLU A 1 90 ? 17.607 35.762 42.116 1.00 38.60 90 GLU A O 1
ATOM 752 N N . LEU A 1 91 ? 17.865 36.508 40.014 1.00 40.14 91 LEU A N 1
ATOM 753 C CA . LEU A 1 91 ? 19.222 35.987 39.958 1.00 42.47 91 LEU A CA 1
ATOM 754 C C . LEU A 1 91 ? 20.301 36.993 40.417 1.00 44.04 91 LEU A C 1
ATOM 755 O O . LEU A 1 91 ? 21.459 36.598 40.631 1.00 44.03 91 LEU A O 1
ATOM 760 N N . ASP A 1 92 ? 19.962 38.276 40.507 1.00 46.44 92 ASP A N 1
ATOM 761 C CA . ASP A 1 92 ? 20.969 39.261 40.907 1.00 49.17 92 ASP A CA 1
ATOM 762 C C . ASP A 1 92 ? 20.910 39.493 42.404 1.00 49.94 92 ASP A C 1
ATOM 763 O O . ASP A 1 92 ? 21.948 39.396 43.049 1.00 51.03 92 ASP A O 1
ATOM 768 N N . GLY B 1 1 ? 11.304 49.750 -6.556 1.00 25.12 1 GLY B N 1
ATOM 769 C CA . GLY B 1 1 ? 10.242 49.588 -5.516 1.00 28.27 1 GLY B CA 1
ATOM 770 C C . GLY B 1 1 ? 10.809 49.087 -4.173 1.00 28.58 1 GLY B C 1
ATOM 771 O O . GLY B 1 1 ? 12.056 48.962 -3.982 1.00 27.87 1 GLY B O 1
ATOM 772 N N . SER B 1 2 ? 9.920 48.758 -3.252 1.00 27.60 2 SER B N 1
ATOM 773 C CA . SER B 1 2 ? 10.365 48.227 -1.971 1.00 27.54 2 SER B CA 1
ATOM 774 C C . SER B 1 2 ? 10.764 46.756 -2.106 1.00 25.44 2 SER B C 1
ATOM 775 O O . SER B 1 2 ? 10.527 46.131 -3.146 1.00 22.88 2 SER B O 1
ATOM 778 N N . PRO B 1 3 ? 11.413 46.192 -1.078 1.00 22.73 3 PRO B N 1
ATOM 779 C CA . PRO B 1 3 ? 11.819 44.809 -1.090 1.00 22.61 3 PRO B CA 1
ATOM 780 C C . PRO B 1 3 ? 10.584 43.895 -1.316 1.00 24.01 3 PRO B C 1
ATOM 781 O O . PRO B 1 3 ? 9.468 44.257 -0.923 1.00 24.91 3 PRO B O 1
ATOM 785 N N . ASP B 1 4 ? 10.797 42.777 -1.966 1.00 23.52 4 ASP B N 1
ATOM 786 C CA . ASP B 1 4 ? 9.802 41.696 -1.993 1.00 26.93 4 ASP B CA 1
ATOM 787 C C . ASP B 1 4 ? 9.408 41.246 -0.563 1.00 25.19 4 ASP B C 1
ATOM 788 O O . ASP B 1 4 ? 10.242 41.220 0.296 1.00 24.16 4 ASP B O 1
ATOM 793 N N . PRO B 1 5 ? 8.123 40.894 -0.341 1.00 25.96 5 PRO B N 1
ATOM 794 C CA . PRO B 1 5 ? 7.651 40.380 0.980 1.00 24.30 5 PRO B CA 1
ATOM 795 C C . PRO B 1 5 ? 8.525 39.269 1.525 1.00 22.40 5 PRO B C 1
ATOM 796 O O . PRO B 1 5 ? 8.735 39.190 2.733 1.00 20.68 5 PRO B O 1
ATOM 800 N N . GLU B 1 6 ? 9.046 38.391 0.671 1.00 21.57 6 GLU B N 1
ATOM 801 C CA . GLU B 1 6 ? 9.915 37.354 1.163 1.00 2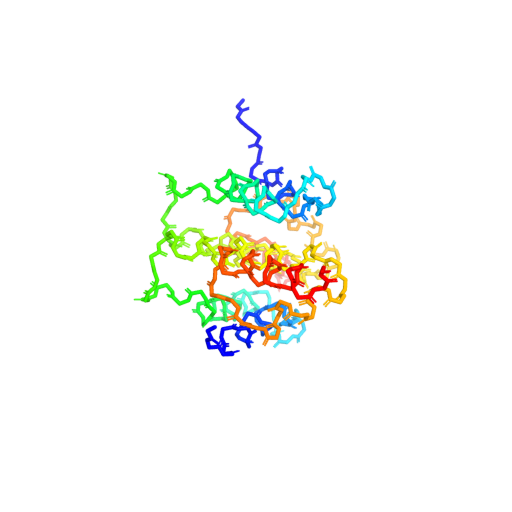3.32 6 GLU B CA 1
ATOM 802 C C . GLU B 1 6 ? 11.184 37.837 1.836 1.00 21.88 6 GLU B C 1
ATOM 803 O O . GLU B 1 6 ? 11.647 37.224 2.784 1.00 21.56 6 GLU B O 1
ATOM 809 N N . ILE B 1 7 ? 11.742 38.975 1.392 1.00 20.95 7 ILE B N 1
ATOM 810 C CA . ILE B 1 7 ? 12.941 39.559 2.068 1.00 20.29 7 ILE B CA 1
ATOM 811 C C . ILE B 1 7 ? 12.569 40.011 3.454 1.00 20.17 7 ILE B C 1
ATOM 812 O O . ILE B 1 7 ? 13.261 39.738 4.446 1.00 19.42 7 ILE B O 1
ATOM 817 N N . PHE B 1 8 ? 11.413 40.693 3.550 1.00 20.37 8 PHE B N 1
ATOM 818 C CA . PHE B 1 8 ? 10.920 41.080 4.862 1.00 18.97 8 PHE B CA 1
ATOM 819 C C . PHE B 1 8 ? 10.639 39.867 5.759 1.00 17.52 8 PHE B C 1
ATOM 820 O O . PHE B 1 8 ? 10.990 39.886 6.964 1.00 18.10 8 PHE B O 1
ATOM 828 N N . ARG B 1 9 ? 9.996 38.819 5.220 1.00 16.97 9 ARG B N 1
ATOM 829 C CA . ARG B 1 9 ? 9.653 37.661 6.044 1.00 17.84 9 ARG B CA 1
ATOM 830 C C . ARG B 1 9 ? 10.979 37.046 6.551 1.00 18.22 9 ARG B C 1
ATOM 831 O O . ARG B 1 9 ? 11.130 36.710 7.717 1.00 17.56 9 ARG B O 1
ATOM 839 N N . GLN B 1 10 ? 11.937 36.878 5.655 1.00 20.28 10 GLN B N 1
ATOM 840 C CA . GLN B 1 10 ? 13.261 36.263 6.090 1.00 22.08 10 GLN B CA 1
ATOM 841 C C . GLN B 1 10 ? 13.930 37.104 7.139 1.00 21.89 10 GLN B C 1
ATOM 842 O O . GLN B 1 10 ? 14.531 36.571 8.050 1.00 22.52 10 GLN B O 1
ATOM 848 N N . ARG B 1 11 ? 13.897 38.422 6.989 1.00 20.21 11 ARG B N 1
ATOM 849 C CA . ARG B 1 11 ? 14.564 39.265 8.032 1.00 19.55 11 ARG B CA 1
ATOM 850 C C . ARG B 1 11 ? 13.896 39.100 9.387 1.00 19.39 11 ARG B C 1
ATOM 851 O O . ARG B 1 11 ? 14.567 39.076 10.394 1.00 17.78 11 ARG B O 1
ATOM 859 N N . PHE B 1 12 ? 12.561 38.997 9.394 1.00 18.99 12 PHE B N 1
ATOM 860 C CA . PHE B 1 12 ? 11.838 38.751 10.629 1.00 18.90 12 PHE B CA 1
ATOM 861 C C . PHE B 1 12 ? 12.301 37.405 11.283 1.00 18.71 12 PHE B C 1
ATOM 862 O O . PHE B 1 12 ? 12.522 37.332 12.525 1.00 19.23 12 PHE B O 1
ATOM 870 N N . ARG B 1 13 ? 12.392 36.356 10.498 1.00 18.31 13 ARG B N 1
ATOM 871 C CA . ARG B 1 13 ? 12.740 35.047 11.033 1.00 20.46 13 ARG B CA 1
ATOM 872 C C . ARG B 1 13 ? 14.246 34.892 11.365 1.00 22.03 13 ARG B C 1
ATOM 873 O O . ARG B 1 13 ? 14.591 34.006 12.157 1.00 23.44 13 ARG B O 1
ATOM 881 N N . GLN B 1 14 ? 15.089 35.712 10.736 1.00 23.63 14 GLN B N 1
ATOM 882 C CA . GLN B 1 14 ? 16.583 35.596 10.844 1.00 25.34 14 GLN B CA 1
ATOM 883 C C . GLN B 1 14 ? 17.142 36.562 11.913 1.00 26.08 14 GLN B C 1
ATOM 884 O O . GLN B 1 14 ? 18.307 36.445 12.311 1.00 24.86 14 GLN B O 1
ATOM 890 N N . PHE B 1 15 ? 16.319 37.488 12.421 1.00 25.63 15 PHE B N 1
ATOM 891 C CA . PHE B 1 15 ? 16.790 38.390 13.507 1.00 25.53 15 PHE B CA 1
ATOM 892 C C . PHE B 1 15 ? 17.208 37.539 14.712 1.00 26.84 15 PHE B C 1
ATOM 893 O O . PHE B 1 15 ? 16.492 36.597 15.104 1.00 25.75 15 PHE B O 1
ATOM 901 N N . GLY B 1 16 ? 18.347 37.914 15.312 1.00 26.89 16 GLY B N 1
ATOM 902 C CA . GLY B 1 16 ? 19.014 37.051 16.321 1.00 29.06 16 GLY B CA 1
ATOM 903 C C . GLY B 1 16 ? 18.923 37.727 17.670 1.00 30.05 16 GLY B C 1
ATOM 904 O O . GLY B 1 16 ? 18.995 38.961 17.757 1.00 31.94 16 GLY B O 1
ATOM 905 N N . TYR B 1 17 ? 18.722 36.958 18.721 1.00 31.45 17 TYR B N 1
ATOM 906 C CA . TYR B 1 17 ? 18.645 37.540 20.056 1.00 33.62 17 TYR B CA 1
ATOM 907 C C . TYR B 1 17 ? 19.870 38.384 20.437 1.00 36.20 17 TYR B C 1
ATOM 908 O O . TYR B 1 17 ? 19.737 39.455 21.104 1.00 37.53 17 TYR B O 1
ATOM 917 N N . GLN B 1 18 ? 21.043 37.975 20.020 1.00 38.13 18 GLN B N 1
ATOM 918 C CA . GLN B 1 18 ? 22.204 38.832 20.374 1.00 42.42 18 GLN B CA 1
ATOM 919 C C . GLN B 1 18 ? 22.387 40.055 19.485 1.00 43.40 18 GLN B C 1
ATOM 920 O O . GLN B 1 18 ? 23.373 40.772 19.647 1.00 44.43 18 GLN B O 1
ATOM 926 N N . ASP B 1 19 ? 21.418 40.328 18.597 1.00 43.17 19 ASP B N 1
ATOM 927 C CA . ASP B 1 19 ? 21.452 41.525 17.731 1.00 43.27 19 ASP B CA 1
ATOM 928 C C . ASP B 1 19 ? 20.999 42.772 18.463 1.00 43.25 19 ASP B C 1
ATOM 929 O O . ASP B 1 19 ? 21.085 43.871 17.901 1.00 43.44 19 ASP B O 1
ATOM 934 N N . SER B 1 20 ? 20.420 42.627 19.653 1.00 41.62 20 SER B N 1
ATOM 935 C CA . SER B 1 20 ? 19.956 43.817 20.326 1.00 41.13 20 SER B CA 1
ATOM 936 C C . SER B 1 20 ? 20.488 43.738 21.753 1.00 41.50 20 SER B C 1
ATOM 937 O O . SER B 1 20 ? 20.965 42.683 22.150 1.00 40.76 20 SER B O 1
ATOM 940 N N . PRO B 1 21 ? 20.454 44.862 22.493 1.00 42.21 21 PRO B N 1
ATOM 941 C CA . PRO B 1 21 ? 21.065 44.950 23.837 1.00 41.51 21 PRO B CA 1
ATOM 942 C C . PRO B 1 21 ? 20.233 44.282 24.932 1.00 39.74 21 PRO B C 1
ATOM 943 O O . PRO B 1 21 ? 20.723 44.144 26.023 1.00 40.95 21 PRO B O 1
ATOM 947 N N . GLY B 1 22 ? 19.020 43.821 24.650 1.00 37.15 22 GLY B N 1
ATOM 948 C CA . GLY B 1 22 ? 18.190 43.232 25.710 1.00 35.10 22 GLY B CA 1
ATOM 949 C C . GLY B 1 22 ? 16.818 42.849 25.227 1.00 32.35 22 GLY B C 1
ATOM 950 O O . GLY B 1 22 ? 16.454 43.218 24.094 1.00 32.49 22 GLY B O 1
ATOM 951 N N . PRO B 1 23 ? 16.030 42.179 26.082 1.00 30.35 23 PRO B N 1
ATOM 952 C CA . PRO B 1 23 ? 14.777 41.625 25.566 1.00 29.81 23 PRO B CA 1
ATOM 953 C C . PRO B 1 23 ? 13.796 42.706 25.150 1.00 28.86 23 PRO B C 1
ATOM 954 O O . PRO B 1 23 ? 13.122 42.550 24.130 1.00 26.84 23 PRO B O 1
ATOM 958 N N . ARG B 1 24 ? 13.682 43.799 25.918 1.00 27.89 24 ARG B N 1
ATOM 959 C CA . ARG B 1 24 ? 12.786 44.866 25.475 1.00 29.73 24 ARG B CA 1
ATOM 960 C C . ARG B 1 24 ? 13.082 45.399 24.065 1.00 28.27 24 ARG B C 1
ATOM 961 O O . ARG B 1 24 ? 12.184 45.614 23.252 1.00 28.43 24 ARG B O 1
ATOM 969 N N . GLU B 1 25 ? 14.352 45.604 23.781 1.00 28.32 25 GLU B N 1
ATOM 970 C CA . GLU B 1 25 ? 14.761 46.062 22.478 1.00 29.05 25 GLU B CA 1
ATOM 971 C C . GLU B 1 25 ? 14.469 45.010 21.377 1.00 27.67 25 GLU B C 1
ATOM 972 O O . GLU B 1 25 ? 14.024 45.353 20.292 1.00 26.49 25 GLU B O 1
ATOM 978 N N . ALA B 1 26 ? 14.784 43.751 21.661 1.00 24.97 26 ALA B N 1
ATOM 979 C CA . ALA B 1 26 ? 14.556 42.653 20.711 1.00 25.76 26 ALA B CA 1
ATOM 980 C C . ALA B 1 26 ? 13.078 42.622 20.338 1.00 24.81 26 ALA B C 1
ATOM 981 O O . ALA B 1 26 ? 12.704 42.505 19.167 1.00 22.87 26 ALA B O 1
ATOM 983 N N . VAL B 1 27 ? 12.221 42.715 21.343 1.00 24.96 27 VAL B N 1
ATOM 984 C CA . VAL B 1 27 ? 10.767 42.619 21.052 1.00 26.76 27 VAL B CA 1
ATOM 985 C C . VAL B 1 27 ? 10.361 43.805 20.182 1.00 25.57 27 VAL B C 1
ATOM 986 O O . VAL B 1 27 ? 9.626 43.618 19.257 1.00 23.82 27 VAL B O 1
ATOM 990 N N . SER B 1 28 ? 10.807 45.026 20.509 1.00 25.56 28 SER B N 1
ATOM 991 C CA A SER B 1 28 ? 10.550 46.197 19.632 0.50 25.32 28 SER B CA 1
ATOM 992 C CA B SER B 1 28 ? 10.553 46.186 19.632 0.50 26.61 28 SER B CA 1
ATOM 993 C C . SER B 1 28 ? 11.013 46.001 18.170 1.00 25.89 28 SER B C 1
ATOM 994 O O . SER B 1 28 ? 10.270 46.355 17.210 1.00 23.47 28 SER B O 1
ATOM 999 N N . GLN B 1 29 ? 12.258 45.524 17.969 1.00 24.93 29 GLN B N 1
ATOM 1000 C CA . GLN B 1 29 ? 12.764 45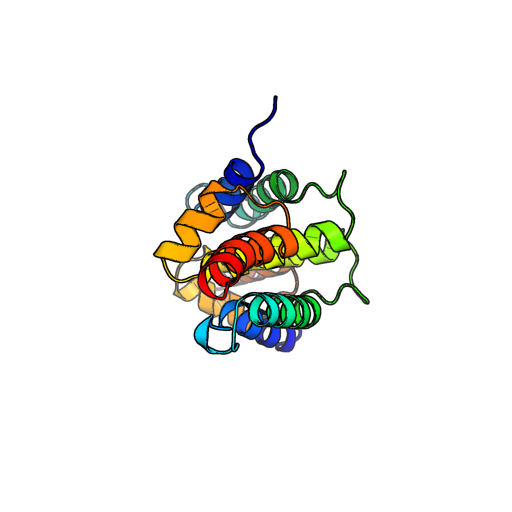.271 16.625 1.00 24.64 29 GLN B CA 1
ATOM 1001 C C . GLN B 1 29 ? 11.911 44.193 15.836 1.00 22.55 29 GLN B C 1
ATOM 1002 O O . GLN B 1 29 ? 11.619 44.371 14.647 1.00 20.34 29 GLN B O 1
ATOM 1008 N N . LEU B 1 30 ? 11.548 43.116 16.519 1.00 21.06 30 LEU B N 1
ATOM 1009 C CA . LEU B 1 30 ? 10.724 42.053 15.952 1.00 21.02 30 LEU B CA 1
ATOM 1010 C C . LEU B 1 30 ? 9.384 42.623 15.526 1.00 20.09 30 LEU B C 1
ATOM 1011 O O . LEU B 1 30 ? 8.920 42.306 14.441 1.00 19.14 30 LEU B O 1
ATOM 1016 N N . ARG B 1 31 ? 8.777 43.492 16.352 1.00 19.67 31 ARG B N 1
ATOM 1017 C CA . ARG B 1 31 ? 7.539 44.122 15.953 1.00 20.48 31 ARG B CA 1
ATOM 1018 C C . ARG B 1 31 ? 7.662 44.879 14.669 1.00 20.73 31 ARG B C 1
ATOM 1019 O O . ARG B 1 31 ? 6.770 44.774 13.795 1.00 21.05 31 ARG B O 1
ATOM 1027 N N . GLU B 1 32 ? 8.726 45.692 14.567 1.00 21.11 32 GLU B N 1
ATOM 1028 C CA . GLU B 1 32 ? 8.965 46.477 13.378 1.00 20.73 32 GLU B CA 1
ATOM 1029 C C . GLU B 1 32 ? 9.202 45.588 12.155 1.00 20.43 32 GLU B C 1
ATOM 1030 O O . GLU B 1 32 ? 8.611 45.831 11.090 1.00 20.46 32 GLU B O 1
ATOM 1036 N N . LEU B 1 33 ? 10.046 44.544 12.292 1.00 18.10 33 LEU B N 1
ATOM 1037 C CA . LEU B 1 33 ? 10.239 43.564 11.145 1.00 18.19 33 LEU B CA 1
ATOM 1038 C C . LEU B 1 33 ? 8.960 42.883 10.771 1.00 17.25 33 LEU B C 1
ATOM 1039 O O . LEU B 1 33 ? 8.635 42.702 9.591 1.00 17.28 33 LEU B O 1
ATOM 1044 N N . CYS B 1 34 ? 8.207 42.499 11.764 1.00 19.53 34 CYS B N 1
ATOM 1045 C CA . CYS B 1 34 ? 6.911 41.800 11.457 1.00 19.40 34 CYS B CA 1
ATOM 1046 C C . CYS B 1 34 ? 5.920 42.730 10.704 1.00 19.12 34 CYS B C 1
ATOM 1047 O O . CYS B 1 34 ? 5.329 42.274 9.701 1.00 18.42 34 CYS B O 1
ATOM 1050 N N . ARG B 1 35 ? 5.776 44.001 11.115 1.00 19.54 35 ARG B N 1
ATOM 1051 C CA . ARG B 1 35 ? 4.945 44.951 10.381 1.00 20.16 35 ARG B CA 1
ATOM 1052 C C . ARG B 1 35 ? 5.388 45.072 8.941 1.00 17.76 35 ARG B C 1
ATOM 1053 O O . ARG B 1 35 ? 4.574 45.200 8.122 1.00 20.18 35 ARG B O 1
ATOM 1061 N N . LEU B 1 36 ? 6.672 45.042 8.651 1.00 18.40 36 LEU B N 1
ATOM 1062 C CA . LEU B 1 36 ? 7.125 45.229 7.299 1.00 18.19 36 LEU B CA 1
ATOM 1063 C C . LEU B 1 36 ? 6.821 44.050 6.377 1.00 18.05 36 LEU B C 1
ATOM 1064 O O . LEU B 1 36 ? 6.645 44.270 5.188 1.00 17.17 36 LEU B O 1
ATOM 1069 N N . TRP B 1 37 ? 6.759 42.824 6.905 1.00 17.33 37 TRP B N 1
ATOM 1070 C CA . TRP B 1 37 ? 6.235 41.648 6.207 1.00 17.70 37 TRP B CA 1
ATOM 1071 C C . TRP B 1 37 ? 4.680 41.587 6.094 1.00 19.19 37 TRP B C 1
ATOM 1072 O O . TRP B 1 37 ? 4.113 41.496 5.002 1.00 18.85 37 TRP B O 1
ATOM 1083 N N . LEU B 1 38 ? 4.019 41.705 7.210 1.00 17.59 38 LEU B N 1
ATOM 1084 C CA . LEU B 1 38 ? 2.572 41.411 7.225 1.00 19.19 38 LEU B CA 1
ATOM 1085 C C . LEU B 1 38 ? 1.717 42.636 6.856 1.00 18.47 38 LEU B C 1
ATOM 1086 O O . LEU B 1 38 ? 0.575 42.480 6.476 1.00 20.36 38 LEU B O 1
ATOM 1091 N N . ARG B 1 39 ? 2.298 43.834 6.921 1.00 19.87 39 ARG B N 1
ATOM 1092 C CA . ARG B 1 39 ? 1.660 45.071 6.397 1.00 18.85 39 ARG B CA 1
ATOM 1093 C C . ARG B 1 39 ? 0.232 45.278 6.840 1.00 19.20 39 ARG B C 1
ATOM 1094 O O . ARG B 1 39 ? -0.653 45.372 5.985 1.00 19.13 39 ARG B O 1
ATOM 1102 N N . PRO B 1 40 ? 0.040 45.448 8.148 1.00 20.28 40 PRO B N 1
ATOM 1103 C CA . PRO B 1 40 ? -1.318 45.601 8.670 1.00 23.28 40 PRO B CA 1
ATOM 1104 C C . PRO B 1 40 ? -1.992 46.915 8.193 1.00 24.14 40 PRO B C 1
ATOM 1105 O O . PRO B 1 40 ? -3.219 47.026 8.279 1.00 25.93 40 PRO B O 1
ATOM 1109 N N . GLU B 1 41 ? -1.198 47.903 7.779 1.00 26.23 41 GLU B N 1
ATOM 1110 C CA . GLU B 1 41 ? -1.769 49.145 7.223 1.00 28.86 41 GLU B CA 1
ATOM 1111 C C . GLU B 1 41 ? -2.435 48.879 5.877 1.00 28.66 41 GLU B C 1
ATOM 1112 O O . GLU B 1 41 ? -3.353 49.598 5.475 1.00 28.97 41 GLU B O 1
ATOM 1118 N N . THR B 1 42 ? -2.074 47.805 5.195 1.00 27.76 42 THR B N 1
ATOM 1119 C CA . THR B 1 42 ? -2.709 47.495 3.917 1.00 30.02 42 THR B CA 1
ATOM 1120 C C . THR B 1 42 ? -3.520 46.179 3.859 1.00 30.12 42 THR B C 1
ATOM 1121 O O . THR B 1 42 ? -4.464 46.037 3.040 1.00 31.93 42 THR B O 1
ATOM 1125 N N . HIS B 1 43 ? -3.211 45.221 4.741 1.00 26.71 43 HIS B N 1
ATOM 1126 C CA . HIS B 1 43 ? -3.862 43.913 4.638 1.00 24.85 43 HIS B CA 1
ATOM 1127 C C . HIS B 1 43 ? -4.955 43.777 5.658 1.00 24.03 43 HIS B C 1
ATOM 1128 O O . HIS B 1 43 ? -4.779 44.206 6.782 1.00 23.73 43 HIS B O 1
ATOM 1135 N N . THR B 1 44 ? -6.017 43.062 5.315 1.00 24.17 44 THR B N 1
ATOM 1136 C CA . THR B 1 44 ? -7.018 42.712 6.328 1.00 24.29 44 THR B CA 1
ATOM 1137 C C . THR B 1 44 ? -6.531 41.606 7.285 1.00 25.09 44 THR B C 1
ATOM 1138 O O . THR B 1 44 ? -5.539 40.938 7.000 1.00 23.94 44 THR B O 1
ATOM 1142 N N . LYS B 1 45 ? -7.230 41.434 8.423 1.00 26.34 45 LYS B N 1
ATOM 1143 C CA . LYS B 1 45 ? -7.038 40.207 9.238 1.00 27.74 45 LYS B CA 1
ATOM 1144 C C . LYS B 1 45 ? -6.941 38.921 8.425 1.00 27.40 45 LYS B C 1
ATOM 1145 O O . LYS B 1 45 ? -6.043 38.099 8.606 1.00 27.02 45 LYS B O 1
ATOM 1151 N N . GLU B 1 46 ? -7.872 38.717 7.516 1.00 28.08 46 GLU B N 1
ATOM 1152 C CA . GLU B 1 46 ? -7.836 37.510 6.689 1.00 28.65 46 GLU B CA 1
ATOM 1153 C C . GLU B 1 46 ? -6.597 37.377 5.793 1.00 27.41 46 GLU B C 1
ATOM 1154 O O . GLU B 1 46 ? -6.047 36.271 5.598 1.00 24.99 46 GLU B O 1
ATOM 1160 N N . GLN B 1 47 ? -6.181 38.480 5.202 1.00 25.48 47 GLN B N 1
ATOM 1161 C CA . GLN B 1 47 ? -4.982 38.447 4.336 1.00 24.78 47 GLN B CA 1
ATOM 1162 C C . GLN B 1 47 ? -3.734 38.150 5.153 1.00 22.81 47 GLN B C 1
ATOM 1163 O O . GLN B 1 47 ? -2.825 37.417 4.692 1.00 22.92 47 GLN B O 1
ATOM 1169 N N . ILE B 1 48 ? -3.698 38.695 6.358 1.00 21.51 48 ILE B N 1
ATOM 1170 C CA . ILE B 1 48 ? -2.544 38.426 7.278 1.00 23.10 48 ILE B CA 1
ATOM 1171 C C . ILE B 1 48 ? -2.496 36.927 7.636 1.00 22.26 48 ILE B C 1
ATOM 1172 O O . ILE B 1 48 ? -1.411 36.257 7.647 1.00 20.50 48 ILE B O 1
ATOM 1177 N N . LEU B 1 49 ? -3.668 36.389 7.954 1.00 22.60 49 LEU B N 1
ATOM 1178 C CA . LEU B 1 49 ? -3.731 34.991 8.396 1.00 23.71 49 LEU B CA 1
ATOM 1179 C C . LEU B 1 49 ? -3.320 34.106 7.252 1.00 22.01 49 LEU B C 1
ATOM 1180 O O . LEU B 1 49 ? -2.556 33.151 7.426 1.00 21.75 49 LEU B O 1
ATOM 1185 N N . GLU B 1 50 ? -3.779 34.442 6.049 1.00 23.43 50 GLU B N 1
ATOM 1186 C CA . GLU B 1 50 ? -3.325 33.712 4.882 1.00 20.99 50 GLU B CA 1
ATOM 1187 C C . GLU B 1 50 ? -1.773 33.643 4.678 1.00 20.54 50 GLU B C 1
ATOM 1188 O O . GLU B 1 50 ? -1.205 32.601 4.278 1.00 20.02 50 GLU B O 1
ATOM 1194 N N . LEU B 1 51 ? -1.081 34.733 4.977 1.00 19.95 51 LEU B N 1
ATOM 1195 C CA . LEU B 1 51 ? 0.369 34.780 4.822 1.00 16.59 51 LEU B CA 1
ATOM 1196 C C . LEU B 1 51 ? 1.002 33.947 5.867 1.00 17.89 51 LEU B C 1
ATOM 1197 O O . LEU B 1 51 ? 1.966 33.251 5.576 1.00 18.30 51 LEU B O 1
ATOM 1202 N N . VAL B 1 52 ? 0.423 33.919 7.063 1.00 16.78 52 VAL B N 1
ATOM 1203 C CA . VAL B 1 52 ? 0.961 33.071 8.165 1.00 18.12 52 VAL B CA 1
ATOM 1204 C C . VAL B 1 52 ? 0.815 31.549 7.821 1.00 17.48 52 VAL B C 1
ATOM 1205 O O . VAL B 1 52 ? 1.764 30.770 7.952 1.00 17.22 52 VAL B O 1
ATOM 1209 N N . VAL B 1 53 ? -0.360 31.168 7.309 1.00 16.94 53 VAL B N 1
ATOM 1210 C CA . VAL B 1 53 ? -0.579 29.810 6.748 1.00 17.21 53 VAL B CA 1
ATOM 1211 C C . VAL B 1 53 ? 0.350 29.463 5.604 1.00 15.54 53 VAL B C 1
ATOM 1212 O O . VAL B 1 53 ? 0.969 28.351 5.597 1.00 15.30 53 VAL B O 1
ATOM 1216 N N . LEU B 1 54 ? 0.497 30.372 4.651 1.00 16.99 54 LEU B N 1
ATOM 1217 C CA . LEU B 1 54 ? 1.365 30.102 3.505 1.00 16.50 54 LEU B CA 1
ATOM 1218 C C . LEU B 1 54 ? 2.760 29.819 3.969 1.00 16.31 54 LEU B C 1
ATOM 1219 O O . LEU B 1 54 ? 3.397 28.869 3.458 1.00 16.26 54 LEU B O 1
ATOM 1224 N N . GLU B 1 55 ? 3.278 30.635 4.892 1.00 15.88 55 GLU B N 1
ATOM 1225 C CA . GLU B 1 55 ? 4.644 30.405 5.376 1.00 17.95 55 GLU B CA 1
ATOM 1226 C C . GLU B 1 55 ? 4.884 28.999 5.946 1.00 16.24 55 GLU B C 1
ATOM 1227 O O . GLU B 1 55 ? 5.931 28.320 5.676 1.00 14.26 55 GLU B O 1
ATOM 1233 N N . GLN B 1 56 ? 3.955 28.556 6.800 1.00 14.78 56 GLN B N 1
ATOM 1234 C CA . GLN B 1 56 ? 4.041 27.210 7.341 1.00 17.64 56 GLN B CA 1
ATOM 1235 C C . GLN B 1 56 ? 3.872 26.127 6.256 1.00 17.28 56 GLN B C 1
ATOM 1236 O O . GLN B 1 56 ? 4.570 25.110 6.306 1.00 17.73 56 GLN B O 1
ATOM 1242 N N . PHE B 1 57 ? 2.951 26.339 5.327 1.00 16.14 57 PHE B N 1
ATOM 1243 C CA . PHE B 1 57 ? 2.798 25.371 4.224 1.00 18.19 57 PHE B CA 1
ATOM 1244 C C . PHE B 1 57 ? 4.113 25.205 3.495 1.00 17.52 57 PHE B C 1
ATOM 1245 O O . PHE B 1 57 ? 4.611 24.057 3.297 1.00 17.31 57 PHE B O 1
ATOM 1253 N N . VAL B 1 58 ? 4.754 26.326 3.118 1.00 17.23 58 VAL B N 1
ATOM 1254 C CA . VAL B 1 58 ? 6.049 26.212 2.441 1.00 19.13 58 VAL B CA 1
ATOM 1255 C C . VAL B 1 58 ? 7.057 25.481 3.331 1.00 19.53 58 VAL B C 1
ATOM 1256 O O . VAL B 1 58 ? 7.780 24.623 2.826 1.00 17.81 58 VAL B O 1
ATOM 1260 N N . ALA B 1 59 ? 7.081 25.813 4.624 1.00 20.02 59 ALA B N 1
ATOM 1261 C CA . ALA B 1 59 ? 7.990 25.160 5.511 1.00 21.75 59 ALA B CA 1
ATOM 1262 C C . ALA B 1 59 ? 7.849 23.635 5.528 1.00 22.40 59 ALA B C 1
ATOM 1263 O O . ALA B 1 59 ? 8.840 22.947 5.756 1.00 24.26 59 ALA B O 1
ATOM 1265 N N . ILE B 1 60 ? 6.665 23.084 5.283 1.00 21.19 60 ILE B N 1
ATOM 1266 C CA . ILE B 1 60 ? 6.478 21.636 5.460 1.00 22.45 60 ILE B CA 1
ATOM 1267 C C . ILE B 1 60 ? 6.506 20.851 4.141 1.00 22.30 60 ILE B C 1
ATOM 1268 O O . ILE B 1 60 ? 6.417 19.630 4.146 1.00 21.19 60 ILE B O 1
ATOM 1273 N N . LEU B 1 61 ? 6.619 21.554 3.026 1.00 21.86 61 LEU B N 1
ATOM 1274 C CA . LEU B 1 61 ? 6.649 20.865 1.719 1.00 22.65 61 LEU B CA 1
ATOM 1275 C C . LEU B 1 61 ? 7.938 20.033 1.602 1.00 22.69 61 LEU B C 1
ATOM 1276 O O . LEU B 1 61 ? 9.024 20.496 1.993 1.00 21.79 61 LEU B O 1
ATOM 1281 N N . PRO B 1 62 ? 7.841 18.828 1.047 1.00 25.00 62 PRO B N 1
ATOM 1282 C CA . PRO B 1 62 ? 9.079 18.121 0.735 1.00 26.43 62 PRO B CA 1
ATOM 1283 C C . PRO B 1 62 ? 9.980 18.989 -0.158 1.00 27.72 62 PRO B C 1
ATOM 1284 O O . PRO B 1 62 ? 9.493 19.792 -0.966 1.00 25.56 62 PRO B O 1
ATOM 1288 N N . LYS B 1 63 ? 11.283 18.804 -0.046 1.00 28.99 63 LYS B N 1
ATOM 1289 C CA . LYS B 1 63 ? 12.233 19.733 -0.630 1.00 30.00 63 LYS B CA 1
ATOM 1290 C C . LYS B 1 63 ? 12.040 20.128 -2.080 1.00 29.31 63 LYS B C 1
ATOM 1291 O O . LYS B 1 63 ? 12.151 21.317 -2.427 1.00 28.89 63 LYS B O 1
ATOM 1297 N N . GLU B 1 64 ? 11.784 19.135 -2.924 1.00 28.75 64 GLU B N 1
ATOM 1298 C CA . GLU B 1 64 ? 11.573 19.380 -4.376 1.00 30.05 64 GLU B CA 1
ATOM 1299 C C . GLU B 1 64 ? 10.326 20.206 -4.679 1.00 26.53 64 GLU B C 1
ATOM 1300 O O . GLU B 1 64 ? 10.344 21.104 -5.562 1.00 25.90 64 GLU B O 1
ATOM 1306 N N . LEU B 1 65 ? 9.250 19.836 -4.010 1.00 22.75 65 LEU B N 1
ATOM 1307 C CA . LEU B 1 65 ? 8.019 20.665 -4.088 1.00 22.82 65 LEU B CA 1
ATOM 1308 C C . LEU B 1 65 ? 8.206 22.055 -3.484 1.00 22.22 65 LEU B C 1
ATOM 1309 O O . LEU B 1 65 ? 7.612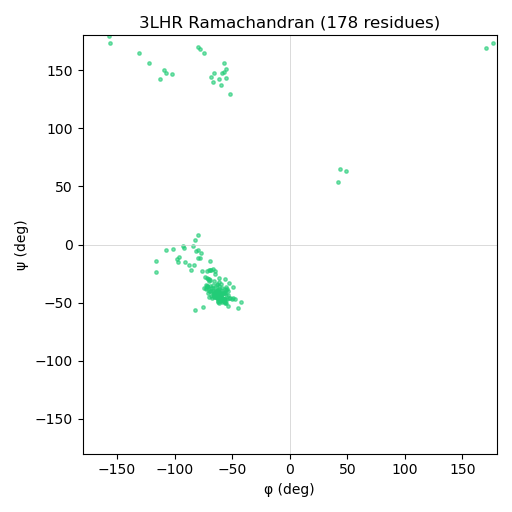 23.031 -3.976 1.00 21.25 65 LEU B O 1
ATOM 1314 N N . GLN B 1 66 ? 8.967 22.149 -2.391 1.00 20.82 66 GLN B N 1
ATOM 1315 C CA . GLN B 1 66 ? 9.197 23.414 -1.747 1.00 22.54 66 GLN B CA 1
ATOM 1316 C C . GLN B 1 66 ? 9.923 24.374 -2.687 1.00 23.84 66 GLN B C 1
ATOM 1317 O O . GLN B 1 66 ? 9.553 25.534 -2.789 1.00 22.63 66 GLN B O 1
ATOM 1323 N N . THR B 1 67 ? 10.940 23.879 -3.395 1.00 23.10 67 THR B N 1
ATOM 1324 C CA . THR B 1 67 ? 11.727 24.749 -4.304 1.00 25.18 67 THR B CA 1
ATOM 1325 C C . THR B 1 67 ? 10.830 25.261 -5.433 1.00 23.87 67 THR B C 1
ATOM 1326 O O . THR B 1 67 ? 10.845 26.447 -5.779 1.00 21.32 67 THR B O 1
ATOM 1330 N N . TRP B 1 68 ? 10.035 24.366 -5.978 1.00 23.18 68 TRP B N 1
ATOM 1331 C CA . TRP B 1 68 ? 9.130 24.726 -7.082 1.00 23.65 68 TRP B CA 1
ATOM 1332 C C . TRP B 1 68 ? 8.121 25.807 -6.653 1.00 22.61 68 TRP B C 1
ATOM 1333 O O . TRP B 1 68 ? 7.926 26.837 -7.350 1.00 22.92 68 TRP B O 1
ATOM 1344 N N . VAL B 1 69 ? 7.474 25.559 -5.521 1.00 20.42 69 VAL B N 1
ATOM 1345 C CA . VAL B 1 69 ? 6.549 26.551 -4.945 1.00 20.35 69 VAL B CA 1
ATOM 1346 C C . VAL B 1 69 ? 7.221 27.869 -4.701 1.00 19.56 69 VAL B C 1
ATOM 1347 O O . VAL B 1 69 ? 6.745 28.897 -5.140 1.00 20.69 69 VAL B O 1
ATOM 1351 N N . ARG B 1 70 ? 8.377 27.834 -4.059 1.00 19.72 70 ARG B N 1
ATOM 1352 C CA . ARG B 1 70 ? 9.141 29.044 -3.814 1.00 22.74 70 ARG B CA 1
ATOM 1353 C C . ARG B 1 70 ? 9.442 29.872 -5.063 1.00 23.16 70 ARG B C 1
ATOM 1354 O O . ARG B 1 70 ? 9.276 31.099 -5.061 1.00 23.97 70 ARG B O 1
ATOM 1362 N N . ASP B 1 71 ? 9.759 29.182 -6.149 1.00 24.24 71 ASP B N 1
ATOM 1363 C CA . ASP B 1 71 ? 10.109 29.838 -7.385 1.00 25.97 71 ASP B CA 1
ATOM 1364 C C . ASP B 1 71 ? 8.901 30.539 -8.027 1.00 27.83 71 ASP B C 1
ATOM 1365 O O . ASP B 1 71 ? 9.076 31.434 -8.874 1.00 28.23 71 ASP B O 1
ATOM 1370 N N . HIS B 1 72 ? 7.688 30.109 -7.663 1.00 26.93 72 HIS B N 1
ATOM 1371 C CA . HIS B 1 72 ? 6.459 30.760 -8.107 1.00 26.51 72 HIS B CA 1
ATOM 1372 C C . HIS B 1 72 ? 6.047 31.993 -7.253 1.00 28.36 72 HIS B C 1
ATOM 1373 O O . HIS B 1 72 ? 5.069 32.644 -7.608 1.00 28.77 72 HIS B O 1
ATOM 1380 N N . HIS B 1 73 ? 6.827 32.315 -6.206 1.00 26.74 73 HIS B N 1
ATOM 1381 C CA A HIS B 1 73 ? 6.601 33.469 -5.312 0.50 27.88 73 HIS B CA 1
ATOM 1382 C CA B HIS B 1 73 ? 6.614 33.453 -5.313 0.50 28.07 73 HIS B CA 1
ATOM 1383 C C . HIS B 1 73 ? 5.113 33.652 -4.917 1.00 27.82 73 HIS B C 1
ATOM 1384 O O . HIS B 1 73 ? 4.508 34.700 -5.174 1.00 27.64 73 HIS B O 1
ATOM 1397 N N . PRO B 1 74 ? 4.485 32.611 -4.283 1.00 25.86 74 PRO B N 1
ATOM 1398 C CA . PRO B 1 74 ? 3.058 32.702 -4.008 1.00 23.30 74 PRO B CA 1
ATOM 1399 C C . PRO B 1 74 ? 2.687 33.769 -3.017 1.00 23.69 74 PRO B C 1
ATOM 1400 O O . PRO B 1 74 ? 3.453 34.055 -2.051 1.00 22.79 74 PRO B O 1
ATOM 1404 N N . GLU B 1 75 ? 1.492 34.362 -3.184 1.00 23.36 75 GLU B N 1
ATOM 1405 C CA . GLU B 1 75 ? 1.086 35.389 -2.195 1.00 24.48 75 GLU B CA 1
ATOM 1406 C C . GLU B 1 75 ? -0.000 34.856 -1.292 1.00 23.67 75 GLU B C 1
ATOM 1407 O O . GLU B 1 75 ? -0.362 35.498 -0.304 1.00 23.42 75 GLU B O 1
ATOM 1413 N N . ASN B 1 76 ? -0.476 33.634 -1.573 1.00 20.10 76 ASN B N 1
ATOM 1414 C CA . ASN B 1 76 ? -1.418 33.037 -0.621 1.00 18.53 76 ASN B CA 1
ATOM 1415 C C . ASN B 1 76 ? -1.383 31.533 -0.773 1.00 17.77 76 ASN B C 1
ATOM 1416 O O . ASN B 1 76 ? -0.794 31.047 -1.712 1.00 17.75 76 ASN B O 1
ATOM 1421 N N . GLY B 1 77 ? -2.072 30.825 0.107 1.00 19.43 77 GLY B N 1
ATOM 1422 C CA . GLY B 1 77 ? -2.118 29.356 0.114 1.00 18.61 77 GLY B CA 1
ATOM 1423 C C . GLY B 1 77 ? -2.738 28.764 -1.142 1.00 18.91 77 GLY B C 1
ATOM 1424 O O . GLY B 1 77 ? -2.294 27.694 -1.593 1.00 17.85 77 GLY B O 1
ATOM 1425 N N . GLU B 1 78 ? -3.721 29.430 -1.732 1.00 18.45 78 GLU B N 1
ATOM 1426 C CA . GLU B 1 78 ? -4.378 28.909 -2.941 1.00 19.54 78 GLU B CA 1
ATOM 1427 C C . GLU B 1 78 ? -3.388 28.891 -4.084 1.00 18.43 78 GLU B C 1
ATOM 1428 O O . GLU B 1 78 ? -3.367 27.958 -4.879 1.00 18.40 78 GLU B O 1
ATOM 1434 N N . GLU B 1 79 ? -2.610 29.948 -4.221 1.00 18.42 79 GLU B N 1
ATOM 1435 C CA . GLU B 1 79 ? -1.641 29.972 -5.309 1.00 18.47 79 GLU B CA 1
ATOM 1436 C C . GLU B 1 79 ? -0.629 28.779 -5.176 1.00 18.82 79 GLU B C 1
ATOM 1437 O O . GLU B 1 79 ? -0.278 28.140 -6.161 1.00 18.34 79 GLU B O 1
ATOM 1443 N N . ALA B 1 80 ? -0.085 28.597 -3.982 1.00 16.48 80 ALA B N 1
ATOM 1444 C CA . ALA B 1 80 ? 0.804 27.496 -3.654 1.00 16.78 80 ALA B CA 1
ATOM 1445 C C . ALA B 1 80 ? 0.174 26.128 -3.983 1.00 17.12 80 ALA B C 1
ATOM 1446 O O . ALA B 1 80 ? 0.827 25.310 -4.615 1.00 17.20 80 ALA B O 1
ATOM 1448 N N . VAL B 1 81 ? -1.079 25.889 -3.603 1.00 18.09 81 VAL B N 1
ATOM 1449 C CA . VAL B 1 81 ? -1.723 24.610 -3.910 1.00 17.66 81 VAL B CA 1
ATOM 1450 C C . VAL B 1 81 ? -1.907 24.427 -5.432 1.00 19.53 81 VAL B C 1
ATOM 1451 O O . VAL B 1 81 ? -1.636 23.346 -6.004 1.00 18.26 81 VAL B O 1
ATOM 1455 N N . THR B 1 82 ? -2.319 25.515 -6.093 1.00 19.47 82 THR B N 1
ATOM 1456 C CA . THR B 1 82 ? -2.660 25.361 -7.520 1.00 20.57 82 THR B CA 1
ATOM 1457 C C . THR B 1 82 ? -1.425 25.111 -8.344 1.00 21.19 82 THR B C 1
ATOM 1458 O O . THR B 1 82 ? -1.516 24.416 -9.341 1.00 21.08 82 THR B O 1
ATOM 1462 N N . VAL B 1 83 ? -0.259 25.613 -7.938 1.00 21.67 83 VAL B N 1
ATOM 1463 C CA . VAL B 1 83 ? 0.891 25.280 -8.768 1.00 23.94 83 VAL B CA 1
ATOM 1464 C C . VAL B 1 83 ? 1.312 23.815 -8.622 1.00 22.71 83 VAL B C 1
ATOM 1465 O O . VAL B 1 83 ? 1.783 23.211 -9.589 1.00 22.22 83 VAL B O 1
ATOM 1469 N N . LEU B 1 84 ? 1.059 23.205 -7.457 1.00 21.73 84 LEU B N 1
ATOM 1470 C CA . LEU B 1 84 ? 1.235 21.723 -7.333 1.00 21.63 84 LEU B CA 1
ATOM 1471 C C . LEU B 1 84 ? 0.156 20.991 -8.083 1.00 21.18 84 LEU B C 1
ATOM 1472 O O . LEU B 1 84 ? 0.418 19.930 -8.683 1.00 23.71 84 LEU B O 1
ATOM 1477 N N . GLU B 1 85 ? -1.064 21.527 -8.088 1.00 21.80 85 GLU B N 1
ATOM 1478 C CA . GLU B 1 85 ? -2.179 20.797 -8.734 1.00 22.56 85 GLU B CA 1
ATOM 1479 C C . GLU B 1 85 ? -2.055 20.854 -10.247 1.00 22.56 85 GLU B C 1
ATOM 1480 O O . GLU B 1 85 ? -2.514 19.921 -10.926 1.00 25.31 85 GLU B O 1
ATOM 1486 N N . ASP B 1 86 ? -1.428 21.904 -10.768 1.00 22.14 86 ASP B N 1
ATOM 1487 C CA . ASP B 1 86 ? -1.111 22.015 -12.210 1.00 25.72 86 ASP B CA 1
ATOM 1488 C C . ASP B 1 86 ? -0.189 20.851 -12.676 1.00 26.54 86 ASP B C 1
ATOM 1489 O O . ASP B 1 86 ? -0.423 20.243 -13.731 1.00 25.36 86 ASP B O 1
ATOM 1494 N N . LEU B 1 87 ? 0.820 20.536 -11.889 1.00 26.49 87 LEU B N 1
ATOM 1495 C CA . LEU B 1 87 ? 1.648 19.351 -12.218 1.00 27.42 87 LEU B CA 1
ATOM 1496 C C . LEU B 1 87 ? 0.823 18.061 -12.180 1.00 28.39 87 LEU B C 1
ATOM 1497 O O . LEU B 1 87 ? 0.921 17.236 -13.068 1.00 27.77 87 LEU B O 1
ATOM 1502 N N . GLU B 1 88 ? 0.083 17.873 -11.089 1.00 28.26 88 GLU B N 1
ATOM 1503 C CA . GLU B 1 88 ? -0.680 16.691 -10.870 1.00 30.65 88 GLU B CA 1
ATOM 1504 C C . GLU B 1 88 ? -1.715 16.501 -11.994 1.00 31.98 88 GLU B C 1
ATOM 1505 O O . GLU B 1 88 ? -1.865 15.396 -12.502 1.00 32.30 88 GLU B O 1
ATOM 1511 N N . SER B 1 89 ? -2.326 17.598 -12.450 1.00 32.92 89 SER B N 1
ATOM 1512 C CA . SER B 1 89 ? -3.299 17.559 -13.543 1.00 35.71 89 SER B CA 1
ATOM 1513 C C . SER B 1 89 ? -2.686 17.067 -14.827 1.00 35.77 89 SER B C 1
ATOM 1514 O O . SER B 1 89 ? -3.314 16.256 -15.546 1.00 35.58 89 SER B O 1
ATOM 1517 N N . GLU B 1 90 ? -1.493 17.596 -15.120 1.00 34.91 90 GLU B N 1
ATOM 1518 C CA . GLU B 1 90 ? -0.817 17.268 -16.376 1.00 37.08 90 GLU B CA 1
ATOM 1519 C C . GLU B 1 90 ? -0.325 15.807 -16.402 1.00 38.81 90 GLU B C 1
ATOM 1520 O O . GLU B 1 90 ? -0.283 15.195 -17.478 1.00 39.70 90 GLU B O 1
ATOM 1526 N N . LEU B 1 91 ? 0.017 15.263 -15.225 1.00 39.81 91 LEU B N 1
ATOM 1527 C CA . LEU B 1 91 ? 0.320 13.852 -15.051 1.00 43.76 91 LEU B CA 1
ATOM 1528 C C . LEU B 1 91 ? -0.897 12.933 -15.181 1.00 47.32 91 LEU B C 1
ATOM 1529 O O . LEU B 1 91 ? -0.737 11.806 -15.599 1.00 48.07 91 LEU B O 1
ATOM 1534 N N . ASP B 1 92 ? -2.084 13.394 -14.803 1.00 51.13 92 ASP B N 1
ATOM 1535 C CA . ASP B 1 92 ? -3.290 12.533 -14.767 1.00 56.15 92 ASP B CA 1
ATOM 1536 C C . ASP B 1 92 ? -4.005 12.452 -16.101 1.00 58.68 92 ASP B C 1
ATOM 1537 O O . ASP B 1 92 ? -4.768 11.510 -16.314 1.00 59.82 92 ASP B O 1
ATOM 1542 N N . ASP B 1 93 ? -3.770 13.455 -16.962 1.00 61.63 93 ASP B N 1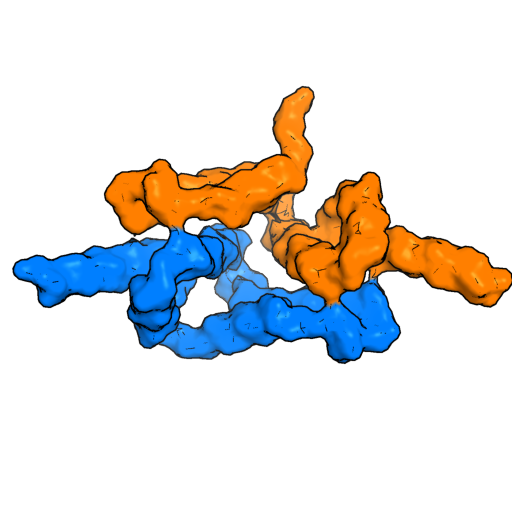
ATOM 1543 C CA . ASP B 1 93 ? -4.273 13.530 -18.353 1.00 63.92 93 ASP B CA 1
ATOM 1544 C C . ASP B 1 93 ? -3.534 12.598 -19.352 1.00 64.82 93 ASP B C 1
ATOM 1545 O O . ASP B 1 93 ? -2.675 11.773 -18.981 1.00 64.95 93 ASP B O 1
#

Nearest PDB structures (foldseek):
  3lhr-assembly1_A  TM=9.398E-01  e=1.488E-12  Homo sapiens
  4bhx-assembly1_A  TM=8.922E-01  e=2.152E-06  Homo sapiens
  2fi2-assembly1_B  TM=7.393E-01  e=6.214E-07  Homo sapiens
  4e6s-assembly1_A-2  TM=8.566E-01  e=4.416E-06  Mus musculus
  2fi2-assembly1_A  TM=7.127E-01  e=1.768E-06  Homo sapiens

CATH classification: 1.10.4020.10

B-factor: mean 29.16, std 9.25, range [13.5, 69.63]

Secondary structure (DSSP, 8-state):
--SHHHHHHHHHHH--GGGSSSHHHHHHHHHHHHHHHH-TTTS-HHHHHHHHHHHHHHHTS-HHHHHHHHHT--SSHHHHHHHHHHHHHHH-/-PPPHHHHHHHHHH--GGGSSSHHHHHHHHHHHHHHHH-TTTS-HHHHHHHHHHHHHHHHS-HHHHHHHHHT--SSHHHHHHHHHHHHHHHH-

Sequence (185 aa):
GSPDPEIFRQRFRQFGYQDSPGPREAVSQLRELCRLWLRPETHTKEQILELVVLEQFVAILPKELQTWVRDHHPENGEEAVTVLEDLESSELDGSPDPEIFRQRFRQFGYQDSPGPREAVSSQLRELCRLWLRPETHTKEQILELVVLEQFVAILPKELQTWVRDHHHPENGEEAVTVLEDLESELDD